Protein AF-A0A6M2BMR1-F1 (afdb_monomer)

Mean predicted aligned error: 14.54 Å

Solvent-accessible surface area (backbone atoms only — not comparable to full-atom values): 20095 Å² total; per-residue (Å²): 131,73,66,62,58,56,52,50,50,50,54,51,63,63,64,66,61,62,71,44,49,56,94,41,73,56,52,98,78,48,86,76,48,36,19,31,54,76,44,81,76,51,100,50,30,31,32,40,36,16,37,29,20,70,64,26,53,60,66,58,26,46,51,54,31,52,41,48,56,24,50,51,32,49,77,73,72,31,46,28,36,40,77,42,76,72,49,71,70,78,81,73,80,73,82,63,86,67,98,66,85,78,77,86,81,85,79,74,92,83,79,79,84,83,83,81,88,78,91,79,83,73,98,66,80,90,74,87,80,80,86,76,89,76,82,88,82,89,79,85,83,70,92,88,73,90,75,65,63,33,71,34,44,14,34,37,43,47,35,51,83,75,74,58,84,90,54,72,59,34,29,34,22,66,46,38,39,66,66,42,43,68,28,58,77,46,50,62,72,40,78,77,74,54,69,63,58,40,49,62,70,12,54,42,54,73,50,47,74,47,69,68,69,67,81,53,71,68,41,77,49,70,83,83,60,75,89,82,77,96,80,64,91,78,62,42,59,67,51,47,58,58,54,48,51,40,48,47,76,68,41,48,72,55,50,52,53,50,54,51,50,47,31,70,74,69,71,48,76,75,54,45,40,41,23,31,27,31,29,31,39,55,82,24,38,30,39,81,58,41,79,76,48,64,70,61,86,55,62,66,62,56,50,50,53,45,60,50,48,51,71,40,64,34,86,72,95,64,74,39,38,30,22,33,36,61,69,50,39,39,37,39,38,67,108

Structure (mmCIF, N/CA/C/O backbone):
data_AF-A0A6M2BMR1-F1
#
_entry.id   AF-A0A6M2BMR1-F1
#
loop_
_atom_site.group_PDB
_atom_site.id
_atom_site.type_symbol
_atom_site.label_atom_id
_atom_site.label_alt_id
_atom_site.label_comp_id
_atom_site.label_asym_id
_atom_site.label_entity_id
_atom_site.label_seq_id
_atom_site.pdbx_PDB_ins_code
_atom_site.Cartn_x
_atom_site.Cartn_y
_atom_site.Cartn_z
_atom_site.occupancy
_atom_site.B_iso_or_equiv
_atom_site.auth_seq_id
_atom_site.auth_comp_id
_atom_site.auth_asym_id
_atom_site.auth_atom_id
_atom_site.pdbx_PDB_model_num
ATOM 1 N N . MET A 1 1 ? -5.085 -7.717 58.150 1.00 49.34 1 MET A N 1
ATOM 2 C CA . MET A 1 1 ? -4.628 -6.649 57.224 1.00 49.34 1 MET A CA 1
ATOM 3 C C . MET A 1 1 ? -4.093 -7.155 55.865 1.00 49.34 1 MET A C 1
ATOM 5 O O . MET A 1 1 ? -3.389 -6.417 55.198 1.00 49.34 1 MET A O 1
ATOM 9 N N . LYS A 1 2 ? -4.433 -8.370 55.388 1.00 49.44 2 LYS A N 1
ATOM 10 C CA . LYS A 1 2 ? -3.959 -8.882 54.075 1.00 49.44 2 LYS A CA 1
ATOM 11 C C . LYS A 1 2 ? -4.948 -8.657 52.914 1.00 49.44 2 LYS A C 1
ATOM 13 O O . LYS A 1 2 ? -4.585 -8.836 51.757 1.00 49.44 2 LYS A O 1
ATOM 18 N N . LEU A 1 3 ? -6.188 -8.262 53.224 1.00 48.25 3 LEU A N 1
ATOM 19 C CA . LEU A 1 3 ? -7.263 -8.053 52.246 1.00 48.25 3 LEU A CA 1
ATOM 20 C C . LEU A 1 3 ? -7.147 -6.690 51.534 1.00 48.25 3 LEU A C 1
ATOM 22 O O . LEU A 1 3 ? -7.437 -6.589 50.350 1.00 48.25 3 LEU A O 1
ATOM 26 N N . SER A 1 4 ? -6.629 -5.670 52.224 1.00 56.28 4 SER A N 1
ATOM 27 C CA . SER A 1 4 ? -6.459 -4.306 51.707 1.00 56.28 4 SER A CA 1
ATOM 28 C C . SER A 1 4 ? -5.383 -4.196 50.625 1.00 56.28 4 SER A C 1
ATOM 30 O O . SER A 1 4 ? -5.571 -3.464 49.664 1.00 56.28 4 SER A O 1
ATOM 32 N N . VAL A 1 5 ? -4.297 -4.971 50.716 1.00 61.69 5 VAL A N 1
ATOM 33 C CA . VAL A 1 5 ? -3.225 -4.964 49.702 1.00 61.69 5 VAL A CA 1
ATOM 34 C C . VAL A 1 5 ? -3.686 -5.606 48.389 1.00 61.69 5 VAL A C 1
ATOM 36 O O . VAL A 1 5 ? -3.367 -5.104 47.320 1.00 61.69 5 VAL A O 1
ATOM 39 N N . ARG A 1 6 ? -4.495 -6.675 48.447 1.00 65.25 6 ARG A N 1
ATOM 40 C CA . ARG A 1 6 ? -5.045 -7.323 47.241 1.00 65.25 6 ARG A CA 1
ATOM 41 C C . ARG A 1 6 ? -6.055 -6.436 46.519 1.00 65.25 6 ARG A C 1
ATOM 43 O O . ARG A 1 6 ? -6.030 -6.381 45.298 1.00 65.25 6 ARG A O 1
ATOM 50 N N . VAL A 1 7 ? -6.896 -5.720 47.269 1.00 70.69 7 VAL A N 1
ATOM 51 C CA . VAL A 1 7 ? -7.834 -4.741 46.699 1.00 70.69 7 VAL A CA 1
ATOM 52 C C . VAL A 1 7 ? -7.079 -3.553 46.103 1.00 70.69 7 VAL A C 1
ATOM 54 O O . VAL A 1 7 ? -7.418 -3.145 45.000 1.00 70.69 7 VAL A O 1
ATOM 57 N N . LEU A 1 8 ? -6.013 -3.074 46.759 1.00 65.50 8 LEU A N 1
ATOM 58 C CA . LEU A 1 8 ? -5.183 -1.978 46.249 1.00 65.50 8 LEU A CA 1
ATOM 59 C C . LEU A 1 8 ? -4.448 -2.358 44.951 1.00 65.50 8 LEU A C 1
ATOM 61 O O . LEU A 1 8 ? -4.404 -1.564 44.016 1.00 65.50 8 LEU A O 1
ATOM 65 N N . ILE A 1 9 ? -3.920 -3.585 44.867 1.00 67.19 9 ILE A N 1
ATOM 66 C CA . ILE A 1 9 ? -3.278 -4.119 43.656 1.00 67.19 9 ILE A CA 1
ATOM 67 C C . ILE A 1 9 ? -4.304 -4.304 42.533 1.00 67.19 9 ILE A C 1
ATOM 69 O O . ILE A 1 9 ? -4.013 -3.952 41.397 1.00 67.19 9 ILE A O 1
ATOM 73 N N . LEU A 1 10 ? -5.513 -4.792 42.835 1.00 66.06 10 LEU A N 1
ATOM 74 C CA . LEU A 1 10 ? -6.577 -4.913 41.837 1.00 66.06 10 LEU A CA 1
ATOM 75 C C . LEU A 1 10 ? -7.004 -3.527 41.324 1.00 66.06 10 LEU A C 1
ATOM 77 O O . LEU A 1 10 ? -7.080 -3.328 40.121 1.00 66.06 10 LEU A O 1
ATOM 81 N N . SER A 1 11 ? -7.188 -2.540 42.209 1.00 56.22 11 SER A N 1
ATOM 82 C CA . SER A 1 11 ? -7.502 -1.162 41.805 1.00 56.22 11 SER A CA 1
ATOM 83 C C . SER A 1 11 ? -6.366 -0.487 41.034 1.00 56.22 11 SER A C 1
ATOM 85 O O . SER A 1 11 ? -6.640 0.296 40.133 1.00 56.22 11 SER A O 1
ATOM 87 N N . LEU A 1 12 ? -5.103 -0.809 41.340 1.00 53.38 12 LEU A N 1
ATOM 88 C CA . LEU A 1 12 ? -3.947 -0.293 40.607 1.00 53.38 12 LEU A CA 1
ATOM 89 C C . LEU A 1 12 ? -3.824 -0.952 39.224 1.00 53.38 12 LEU A C 1
ATOM 91 O O . LEU A 1 12 ? -3.531 -0.263 38.258 1.00 53.38 12 LEU A O 1
ATOM 95 N N . LEU A 1 13 ? -4.136 -2.247 39.098 1.00 54.75 13 LEU A N 1
ATOM 96 C CA . LEU A 1 13 ? -4.209 -2.948 37.810 1.00 54.75 13 LEU A CA 1
ATOM 97 C C . LEU A 1 13 ? -5.372 -2.448 36.937 1.00 54.75 13 LEU A C 1
ATOM 99 O O . LEU A 1 13 ? -5.210 -2.357 35.725 1.00 54.75 13 LEU A O 1
ATOM 103 N N . LEU A 1 14 ? -6.510 -2.063 37.533 1.00 53.44 14 LEU A N 1
ATOM 104 C CA . LEU A 1 14 ? -7.601 -1.386 36.815 1.00 53.44 14 LEU A CA 1
ATOM 105 C C . LEU A 1 14 ? -7.267 0.074 36.450 1.00 53.44 14 LEU A C 1
ATOM 107 O O . LEU A 1 14 ? -7.876 0.623 35.539 1.00 53.44 14 LEU A O 1
ATOM 111 N N . ALA A 1 15 ? -6.312 0.711 37.135 1.00 44.75 15 ALA A N 1
ATOM 112 C CA . ALA A 1 15 ? -5.905 2.093 36.872 1.00 44.75 15 ALA A CA 1
ATOM 113 C C . ALA A 1 15 ? -4.827 2.226 35.780 1.00 44.75 15 ALA A C 1
ATOM 115 O O . ALA A 1 15 ? -4.560 3.339 35.335 1.00 44.75 15 ALA A O 1
ATOM 116 N N . LEU A 1 16 ? -4.251 1.118 35.295 1.00 44.06 16 LEU A N 1
ATOM 117 C CA . LEU A 1 16 ? -3.423 1.103 34.079 1.00 44.06 16 LEU A CA 1
ATOM 118 C C . LEU A 1 16 ? -4.268 1.051 32.789 1.00 44.06 16 LEU A C 1
ATOM 120 O O . LEU A 1 16 ? -3.764 0.671 31.732 1.00 44.06 16 LEU A O 1
ATOM 124 N N . CYS A 1 17 ? -5.547 1.440 32.845 1.00 47.62 17 CYS A N 1
ATOM 125 C CA . CYS A 1 17 ? -6.349 1.678 31.652 1.00 47.62 17 CYS A CA 1
ATOM 126 C C . CYS A 1 17 ? -5.668 2.743 30.783 1.00 47.62 17 CYS A C 1
ATOM 128 O O . CYS A 1 17 ? -5.744 3.938 31.056 1.00 47.62 17 CYS A O 1
ATOM 130 N N . SER A 1 18 ? -5.004 2.270 29.729 1.00 50.56 18 SER A N 1
ATOM 131 C CA . SER A 1 18 ? -4.708 3.014 28.509 1.00 50.56 18 SER A CA 1
ATOM 132 C C . SER A 1 18 ? -5.843 4.006 28.231 1.00 50.56 18 SER A C 1
ATOM 134 O O . SER A 1 18 ? -6.996 3.603 28.092 1.00 50.56 18 SER A O 1
ATOM 136 N N . CYS A 1 19 ? -5.533 5.305 28.164 1.00 61.09 19 CYS A N 1
ATOM 137 C CA . CYS A 1 19 ? -6.506 6.344 27.810 1.00 61.09 19 CYS A CA 1
ATOM 138 C C . CYS A 1 19 ? -6.992 6.226 26.349 1.00 61.09 19 CYS A C 1
ATOM 140 O O . CYS A 1 19 ? -7.782 7.054 25.895 1.00 61.09 19 CYS A O 1
ATOM 142 N N . ALA A 1 20 ? -6.521 5.232 25.589 1.00 65.88 20 ALA A N 1
ATOM 1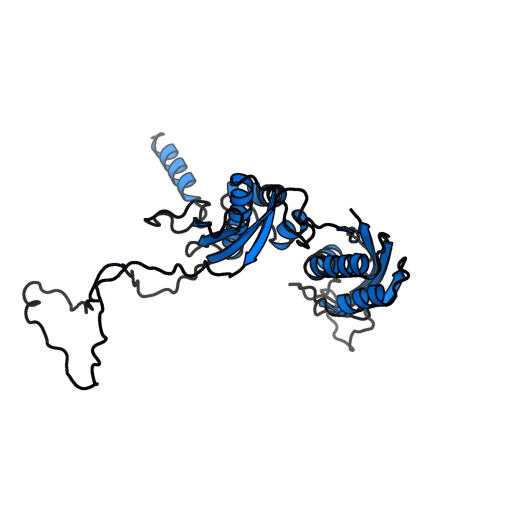43 C CA . ALA A 1 20 ? -6.932 5.010 24.214 1.00 65.88 20 ALA A CA 1
ATOM 144 C C . ALA A 1 20 ? -8.388 4.524 24.118 1.00 65.88 20 ALA A C 1
ATOM 146 O O . ALA A 1 20 ? -8.993 4.053 25.081 1.00 65.88 20 ALA A O 1
ATOM 147 N N . THR A 1 21 ? -8.975 4.667 22.931 1.00 74.94 21 THR A N 1
ATOM 148 C CA . THR A 1 21 ? -10.359 4.245 22.689 1.00 74.94 21 THR A CA 1
ATOM 149 C C . THR A 1 21 ? -10.406 2.735 22.489 1.00 74.94 21 THR A C 1
ATOM 151 O O . THR A 1 21 ? -9.771 2.242 21.563 1.00 74.94 21 THR A O 1
ATOM 154 N N . PRO A 1 22 ? -11.157 1.977 23.299 1.00 82.62 22 PRO A N 1
ATOM 155 C CA . PRO A 1 22 ? -11.208 0.533 23.126 1.00 82.62 22 PRO A CA 1
ATOM 156 C C . PRO A 1 22 ? -11.912 0.150 21.818 1.00 82.62 22 PRO A C 1
ATOM 158 O O . PRO A 1 22 ? -12.815 0.842 21.335 1.00 82.62 22 PRO A O 1
ATOM 161 N N . TYR A 1 23 ? -11.514 -0.992 21.258 1.00 89.00 23 TYR A N 1
ATOM 162 C CA . TYR A 1 23 ? -12.160 -1.559 20.080 1.00 89.00 23 TYR A CA 1
ATOM 163 C C . TYR A 1 23 ? -13.527 -2.148 20.446 1.00 89.00 23 TYR A C 1
ATOM 165 O O . TYR A 1 23 ? -13.622 -3.232 21.018 1.00 89.00 23 TYR A O 1
ATOM 173 N N . GLN A 1 24 ? -14.599 -1.423 20.132 1.00 86.56 24 GLN A N 1
ATOM 174 C CA . GLN A 1 24 ? -15.966 -1.807 20.487 1.00 86.56 24 GLN A CA 1
ATOM 175 C C . GLN A 1 24 ? -16.984 -1.188 19.532 1.00 86.56 24 GLN A C 1
ATOM 177 O O . GLN A 1 24 ? -16.755 -0.110 18.979 1.00 86.56 24 GLN A O 1
ATOM 182 N N . LYS A 1 25 ? -18.147 -1.830 19.395 1.00 87.12 25 LYS A N 1
ATOM 183 C CA . LYS A 1 25 ? -19.273 -1.243 18.669 1.00 87.12 25 LYS A CA 1
ATOM 184 C C . LYS A 1 25 ? -19.760 0.006 19.399 1.00 87.12 25 LYS A C 1
ATOM 186 O O . LYS A 1 25 ? -19.950 -0.014 20.616 1.00 87.12 25 LYS A O 1
ATOM 191 N N . GLN A 1 26 ? -20.000 1.080 18.658 1.00 79.94 26 GLN A N 1
ATOM 192 C CA . GLN A 1 26 ? -20.521 2.315 19.219 1.00 79.94 26 GLN A CA 1
ATOM 193 C C . GLN A 1 26 ? -21.941 2.081 19.758 1.00 79.94 26 GLN A C 1
ATOM 195 O O . GLN A 1 26 ? -22.877 1.795 19.011 1.00 79.94 26 GLN A O 1
ATOM 200 N N . GLY A 1 27 ? -22.091 2.167 21.081 1.00 66.19 27 GLY A N 1
ATOM 201 C CA . GLY A 1 27 ? -23.376 2.013 21.759 1.00 66.19 27 GLY A CA 1
ATOM 202 C C . GLY A 1 27 ? -24.222 3.288 21.711 1.00 66.19 27 GLY A C 1
ATOM 203 O O . GLY A 1 27 ? -23.693 4.395 21.665 1.00 66.19 27 GLY A O 1
ATOM 204 N N . ILE A 1 28 ? -25.547 3.134 21.818 1.00 56.97 28 ILE A N 1
ATOM 205 C CA . ILE A 1 28 ? -26.539 4.233 21.777 1.00 56.97 28 ILE A CA 1
ATOM 206 C C . ILE A 1 28 ? -26.247 5.322 22.826 1.00 56.97 28 ILE A C 1
ATOM 208 O O . ILE A 1 28 ? -26.487 6.501 22.586 1.00 56.97 28 ILE A O 1
ATOM 212 N N . LEU A 1 29 ? -25.704 4.931 23.982 1.00 53.47 29 LEU A N 1
ATOM 213 C CA . LEU A 1 29 ? -25.407 5.835 25.096 1.00 53.47 29 LEU A CA 1
ATOM 214 C C . LEU A 1 29 ? -23.969 6.383 25.088 1.00 53.47 29 LEU A C 1
ATOM 216 O O . LEU A 1 29 ? -23.643 7.180 25.959 1.00 53.47 29 LEU A O 1
ATOM 220 N N . ASN A 1 30 ? -23.102 5.950 24.156 1.00 57.25 30 ASN A N 1
ATOM 221 C CA . ASN A 1 30 ? -21.692 6.371 24.044 1.00 57.25 30 ASN A CA 1
ATOM 222 C C . ASN A 1 30 ? -20.893 6.392 25.371 1.00 57.25 30 ASN A C 1
ATOM 224 O O . ASN A 1 30 ? -19.912 7.121 25.492 1.00 57.25 30 ASN A O 1
ATOM 228 N N . LEU A 1 31 ? -21.274 5.568 26.358 1.00 52.34 31 LEU A N 1
ATOM 229 C CA . LEU A 1 31 ? -20.714 5.595 27.721 1.00 52.34 31 LEU A CA 1
ATOM 230 C C . LEU A 1 31 ? -19.201 5.331 27.771 1.00 52.34 31 LEU A C 1
ATOM 232 O O . LEU A 1 31 ? -18.538 5.751 28.712 1.00 52.34 31 LEU A O 1
ATOM 236 N N . ALA A 1 32 ? -18.661 4.655 26.757 1.00 56.22 32 ALA A N 1
ATOM 237 C CA . ALA A 1 32 ? -17.246 4.321 26.642 1.00 56.22 32 ALA A CA 1
ATOM 238 C C . ALA A 1 32 ? -16.442 5.292 25.741 1.00 56.22 32 ALA A C 1
ATOM 240 O O . ALA A 1 32 ? -15.267 5.052 25.479 1.00 56.22 32 ALA A O 1
ATOM 241 N N . GLY A 1 33 ? -17.050 6.394 25.276 1.00 65.88 33 GLY A N 1
ATOM 242 C CA . GLY A 1 33 ? -16.337 7.531 24.675 1.00 65.88 33 GLY A CA 1
ATOM 243 C C . GLY A 1 33 ? -15.871 7.378 23.222 1.00 65.88 33 GLY A C 1
ATOM 244 O O . GLY A 1 33 ? -15.162 8.254 22.739 1.00 65.88 33 GLY A O 1
ATOM 245 N N . GLY A 1 34 ? -16.257 6.312 22.518 1.00 77.25 34 GLY A N 1
ATOM 246 C CA . GLY A 1 34 ? -15.869 6.065 21.126 1.00 77.25 34 GLY A CA 1
ATOM 247 C C . GLY A 1 34 ? -16.174 4.633 20.680 1.00 77.25 34 GLY A C 1
ATOM 248 O O . GLY A 1 34 ? -16.793 3.866 21.423 1.00 77.25 34 GLY A O 1
ATOM 249 N N . GLY A 1 35 ? -15.750 4.276 19.470 1.00 82.44 35 GLY A N 1
ATOM 250 C CA . GLY A 1 35 ? -15.934 2.943 18.895 1.00 82.44 35 GLY A CA 1
ATOM 251 C C . GLY A 1 35 ? -16.259 2.960 17.404 1.00 82.44 35 GLY A C 1
ATOM 252 O O . GLY A 1 35 ? -16.251 4.011 16.760 1.00 82.44 35 GLY A O 1
ATOM 253 N N . PHE A 1 36 ? -16.568 1.783 16.866 1.00 88.19 36 PHE A N 1
ATOM 254 C CA . PHE A 1 36 ? -16.862 1.584 15.451 1.00 88.19 36 PHE A CA 1
ATOM 255 C C . PHE A 1 36 ? -18.353 1.442 15.152 1.00 88.19 36 PHE A C 1
ATOM 257 O O . PHE A 1 36 ? -19.154 1.054 16.006 1.00 88.19 36 PHE A O 1
ATOM 264 N N . GLY A 1 37 ? -18.717 1.678 13.899 1.00 88.56 37 GLY A N 1
ATOM 265 C CA . GLY A 1 37 ? -20.006 1.276 13.359 1.00 88.56 37 GLY A CA 1
ATOM 266 C C . GLY A 1 37 ? -19.954 1.105 11.850 1.00 88.56 37 GLY A C 1
ATOM 267 O O . GLY A 1 37 ? -19.033 1.570 11.177 1.00 88.56 37 GLY A O 1
ATOM 268 N N . GLU A 1 38 ? -20.977 0.443 11.320 1.00 91.19 38 GLU A N 1
ATOM 269 C CA . GLU A 1 38 ? -21.121 0.220 9.889 1.00 91.19 38 GLU A CA 1
ATOM 270 C C . GLU A 1 38 ? -22.561 0.434 9.419 1.00 91.19 38 GLU A C 1
ATOM 272 O O . GLU A 1 38 ? -23.527 0.232 10.160 1.00 91.19 38 GLU A O 1
ATOM 277 N N . LYS A 1 39 ? -22.700 0.831 8.155 1.00 90.88 39 LYS A N 1
ATOM 278 C CA . LYS A 1 39 ? -23.969 0.974 7.447 1.00 90.88 39 LYS A CA 1
ATOM 279 C C . LYS A 1 39 ? -23.853 0.299 6.086 1.00 90.88 39 LYS A C 1
ATOM 281 O O . LYS A 1 39 ? -22.997 0.671 5.288 1.00 90.88 39 LYS A O 1
ATOM 286 N N . ALA A 1 40 ? -24.724 -0.669 5.819 1.00 92.06 40 ALA A N 1
ATOM 287 C CA . ALA A 1 40 ? -24.805 -1.292 4.502 1.00 92.06 40 ALA A CA 1
ATOM 288 C C . ALA A 1 40 ? -25.236 -0.259 3.449 1.00 92.06 40 ALA A C 1
ATOM 290 O O . ALA A 1 40 ? -26.164 0.521 3.686 1.00 92.06 40 ALA A O 1
ATOM 291 N N . ILE A 1 41 ? -24.550 -0.258 2.308 1.00 91.88 41 ILE A N 1
ATOM 292 C CA . ILE A 1 41 ? -24.921 0.503 1.108 1.00 91.88 41 ILE A CA 1
ATOM 293 C C . ILE A 1 41 ? -25.472 -0.472 0.067 1.00 91.88 41 ILE A C 1
ATOM 295 O O . ILE A 1 41 ? -26.581 -0.283 -0.425 1.00 91.88 41 ILE A O 1
ATOM 299 N N . THR A 1 42 ? -24.717 -1.534 -0.215 1.00 91.31 42 THR A N 1
ATOM 300 C CA . THR A 1 42 ? -25.123 -2.690 -1.026 1.00 91.31 42 THR A CA 1
ATOM 301 C C . THR A 1 42 ? -24.709 -3.979 -0.306 1.00 91.31 42 THR A C 1
ATOM 303 O O . THR A 1 42 ? -24.145 -3.931 0.790 1.00 91.31 42 THR A O 1
ATOM 306 N N . ASP A 1 43 ? -24.950 -5.140 -0.914 1.00 92.19 43 ASP A N 1
ATOM 307 C CA . ASP A 1 43 ? -24.546 -6.433 -0.344 1.00 92.19 43 ASP A CA 1
ATOM 308 C C . ASP A 1 43 ? -23.021 -6.575 -0.178 1.00 92.19 43 ASP A C 1
ATOM 310 O O . ASP A 1 43 ? -22.560 -7.279 0.719 1.00 92.19 43 ASP A O 1
ATOM 314 N N . HIS A 1 44 ? -22.247 -5.870 -1.008 1.00 93.00 44 HIS A N 1
ATOM 315 C CA . HIS A 1 44 ? -20.781 -5.899 -1.050 1.00 93.00 44 HIS A CA 1
ATOM 316 C C . HIS A 1 44 ? -20.135 -4.541 -0.728 1.00 93.00 44 HIS A C 1
ATOM 318 O O . HIS A 1 44 ? -18.912 -4.443 -0.732 1.00 93.00 44 HIS A O 1
ATOM 324 N N . LYS A 1 45 ? -20.927 -3.498 -0.433 1.00 94.75 45 LYS A N 1
ATOM 325 C CA . LYS A 1 45 ? -20.429 -2.155 -0.106 1.00 94.75 45 LYS A CA 1
ATOM 326 C C . LYS A 1 45 ? -20.976 -1.662 1.224 1.00 94.75 45 LYS A C 1
ATOM 328 O O . LYS A 1 45 ? -22.190 -1.602 1.431 1.00 94.75 45 LYS A O 1
ATOM 333 N N . TYR A 1 46 ? -20.082 -1.233 2.109 1.00 93.62 46 TYR A N 1
ATOM 334 C CA . TYR A 1 46 ? -20.429 -0.729 3.438 1.00 93.62 46 TYR A CA 1
ATOM 335 C C . TYR A 1 46 ? -19.763 0.617 3.694 1.00 93.62 46 TYR A C 1
ATOM 337 O O . TYR A 1 46 ? -18.610 0.823 3.341 1.00 93.62 46 TYR A O 1
ATOM 345 N N . TRP A 1 47 ? -20.472 1.531 4.349 1.00 91.38 47 TRP A N 1
ATOM 346 C CA . TRP A 1 47 ? -19.842 2.677 4.992 1.00 91.38 47 TRP A CA 1
ATOM 347 C C . TRP A 1 47 ? -19.425 2.277 6.404 1.00 91.38 47 TRP A C 1
ATOM 349 O O . TRP A 1 47 ? -20.269 1.842 7.189 1.00 91.38 47 TRP A O 1
ATOM 359 N N . VAL A 1 48 ? -18.142 2.412 6.721 1.00 89.31 48 VAL A N 1
ATOM 360 C CA . VAL A 1 48 ? -17.560 2.018 8.009 1.00 89.31 48 VAL A CA 1
ATOM 361 C C . VAL A 1 48 ? -16.908 3.236 8.636 1.00 89.31 48 VAL A C 1
ATOM 363 O O . VAL A 1 48 ? -16.242 4.014 7.950 1.00 89.31 48 VAL A O 1
ATOM 366 N N . TYR A 1 49 ? -17.069 3.396 9.944 1.00 87.19 49 TYR A N 1
ATOM 367 C CA . TYR A 1 49 ? -16.456 4.487 10.685 1.00 87.19 49 TYR A CA 1
ATOM 368 C C . TYR A 1 49 ? -15.912 4.026 12.037 1.00 87.19 49 TYR A C 1
ATOM 370 O O . TYR A 1 49 ? -16.376 3.041 12.612 1.00 87.19 49 TYR A O 1
ATOM 378 N N . PHE A 1 50 ? -14.945 4.779 12.553 1.00 84.50 50 PHE A N 1
ATOM 379 C CA . PHE 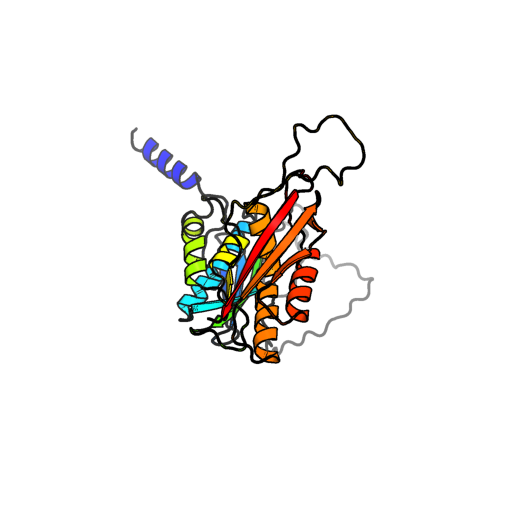A 1 50 ? -14.401 4.651 13.896 1.00 84.50 50 PHE A CA 1
ATOM 380 C C . PHE A 1 50 ? -14.244 6.039 14.517 1.00 84.50 50 PHE A C 1
ATOM 382 O O . PHE A 1 50 ? -13.632 6.933 13.927 1.00 84.50 50 PHE A O 1
ATOM 389 N N . ASN A 1 51 ? -14.779 6.214 15.721 1.00 82.56 51 ASN A N 1
ATOM 390 C CA . ASN A 1 51 ? -14.676 7.447 16.489 1.00 82.56 51 ASN A CA 1
ATOM 391 C C . ASN A 1 51 ? -13.747 7.233 17.680 1.00 82.56 51 ASN A C 1
ATOM 393 O O . ASN A 1 51 ? -14.005 6.360 18.509 1.00 82.56 51 ASN A O 1
ATOM 397 N N . GLY A 1 52 ? -12.695 8.042 17.771 1.00 73.12 52 GLY A N 1
ATOM 398 C CA . GLY A 1 52 ? -11.858 8.126 18.958 1.00 73.12 52 GLY A CA 1
ATOM 399 C C . GLY A 1 52 ? -12.486 9.002 20.041 1.00 73.12 52 GLY A C 1
ATOM 400 O O . GLY A 1 52 ? -13.270 9.912 19.767 1.00 73.12 52 GLY A O 1
ATOM 401 N N . ASN A 1 53 ? -12.091 8.746 21.280 1.00 72.88 53 ASN A N 1
ATOM 402 C CA . ASN A 1 53 ? -12.264 9.656 22.400 1.00 72.88 53 ASN A CA 1
ATOM 403 C C . ASN A 1 53 ? -11.278 10.841 22.276 1.00 72.88 53 ASN A C 1
ATOM 405 O O . ASN A 1 53 ? -10.416 10.874 21.397 1.00 72.88 53 ASN A O 1
ATOM 409 N N . GLY A 1 54 ? -11.373 11.816 23.183 1.00 67.06 54 GLY A N 1
ATOM 410 C CA . GLY A 1 54 ? -10.476 12.983 23.223 1.00 67.06 54 GLY A CA 1
ATOM 411 C C . GLY A 1 54 ? -9.011 12.699 23.583 1.00 67.06 54 GLY A C 1
ATOM 412 O O . GLY A 1 54 ? -8.240 13.638 23.746 1.00 67.06 54 GLY A O 1
ATOM 413 N N . TYR A 1 55 ? -8.640 11.428 23.752 1.00 69.69 55 TYR A N 1
ATOM 414 C CA . TYR A 1 55 ? -7.310 10.978 24.169 1.00 69.69 55 TYR A CA 1
ATOM 415 C C . TYR A 1 55 ? -6.652 10.042 23.145 1.00 69.69 55 TYR A C 1
ATOM 417 O O . TYR A 1 55 ? -5.444 9.818 23.201 1.00 69.69 55 TYR A O 1
ATOM 425 N N . ALA A 1 56 ? -7.426 9.483 22.213 1.00 73.69 56 ALA A N 1
ATOM 426 C CA . ALA A 1 56 ? -6.922 8.619 21.164 1.00 73.69 56 ALA A CA 1
ATOM 427 C C . ALA A 1 56 ? -6.166 9.434 20.118 1.00 73.69 56 ALA A C 1
ATOM 429 O O . ALA A 1 56 ? -6.619 10.490 19.686 1.00 73.69 56 ALA A O 1
ATOM 430 N N . GLN A 1 57 ? -5.025 8.911 19.680 1.00 79.38 57 GLN A N 1
ATOM 431 C CA . GLN A 1 57 ? -4.262 9.489 18.579 1.00 79.38 57 GLN A CA 1
ATOM 432 C C . GLN A 1 57 ? -4.901 9.142 17.229 1.00 79.38 57 GLN A C 1
ATOM 434 O O . GLN A 1 57 ? -5.645 8.163 17.102 1.00 79.38 57 GLN A O 1
ATOM 439 N N . LYS A 1 58 ? -4.590 9.937 16.203 1.00 80.19 58 LYS A N 1
ATOM 440 C CA . LYS A 1 58 ? -5.106 9.753 14.842 1.00 80.19 58 LYS A CA 1
ATOM 441 C C . LYS A 1 58 ? -4.767 8.365 14.296 1.00 80.19 58 LYS A C 1
ATOM 443 O O . LYS A 1 58 ? -5.624 7.697 13.725 1.00 80.19 58 LYS A O 1
ATOM 448 N N . GLU A 1 59 ? -3.535 7.925 14.510 1.00 80.88 59 GLU A N 1
ATOM 449 C CA . GLU A 1 59 ? -2.984 6.653 14.042 1.00 80.88 59 GLU A CA 1
ATOM 450 C C . GLU A 1 59 ? -3.734 5.476 14.668 1.00 80.88 59 GLU A C 1
ATOM 452 O O . GLU A 1 59 ? -4.072 4.512 13.988 1.00 80.88 59 GLU A O 1
ATOM 457 N N . HIS A 1 60 ? -4.075 5.587 15.953 1.00 85.19 60 HIS A N 1
ATOM 458 C CA . HIS A 1 60 ? -4.875 4.589 16.653 1.00 85.19 60 HIS A CA 1
ATOM 459 C C . HIS A 1 60 ? -6.276 4.457 16.039 1.00 85.19 60 HIS A C 1
ATOM 461 O O . HIS A 1 60 ? -6.722 3.349 15.743 1.00 85.19 60 HIS A O 1
ATOM 467 N N . VAL A 1 61 ? -6.947 5.587 15.787 1.00 84.31 61 VAL A N 1
ATOM 468 C CA . VAL A 1 61 ? -8.272 5.616 15.147 1.00 84.31 61 VAL A CA 1
ATOM 469 C C . VAL A 1 61 ? -8.226 5.031 13.734 1.00 84.31 61 VAL A C 1
ATOM 471 O O . VAL A 1 61 ? -9.099 4.242 13.380 1.00 84.31 61 VAL A O 1
ATOM 474 N N . LEU A 1 62 ? -7.204 5.366 12.942 1.00 86.69 62 LEU A N 1
ATOM 475 C CA . LEU A 1 62 ? -7.026 4.830 11.588 1.00 86.69 62 LEU A CA 1
ATOM 476 C C . LEU A 1 62 ? -6.760 3.320 11.587 1.00 86.69 62 LEU A C 1
ATOM 478 O O . LEU A 1 62 ? -7.390 2.601 10.814 1.00 86.69 62 LEU A O 1
ATOM 482 N N . ASN A 1 63 ? -5.891 2.834 12.475 1.00 89.69 63 ASN A N 1
ATOM 483 C CA . ASN A 1 63 ? -5.576 1.410 12.591 1.00 89.69 63 ASN A CA 1
ATOM 484 C C . ASN A 1 63 ? -6.799 0.588 13.016 1.00 89.69 63 ASN A C 1
ATOM 486 O O . ASN A 1 63 ? -7.085 -0.449 12.421 1.00 89.69 63 ASN A O 1
ATOM 490 N N . LEU A 1 64 ? -7.561 1.052 14.010 1.00 90.75 64 LEU A N 1
ATOM 491 C CA . LEU A 1 64 ? -8.772 0.351 14.443 1.00 90.75 64 LEU A CA 1
ATOM 492 C C . LEU A 1 64 ? -9.906 0.438 13.413 1.00 90.75 64 LEU A C 1
ATOM 494 O O . LEU A 1 64 ? -10.665 -0.520 13.259 1.00 90.75 64 LEU A O 1
ATOM 498 N N . TRP A 1 65 ? -10.005 1.545 12.675 1.00 91.94 65 TRP A N 1
ATOM 499 C CA . TRP A 1 65 ? -10.921 1.657 11.542 1.00 91.94 65 TRP A CA 1
ATOM 500 C C . TRP A 1 65 ? -10.582 0.648 10.443 1.00 91.94 65 TRP A C 1
ATOM 502 O O . TRP A 1 65 ? -11.457 -0.110 10.030 1.00 91.94 65 TRP A O 1
ATOM 512 N N . LEU A 1 66 ? -9.313 0.575 10.029 1.00 93.50 66 LEU A N 1
ATOM 513 C CA . LEU A 1 66 ? -8.845 -0.393 9.037 1.00 93.50 66 LEU A CA 1
ATOM 514 C C . LEU A 1 66 ? -9.075 -1.838 9.503 1.00 93.50 66 LEU A C 1
ATOM 516 O O . LEU A 1 66 ? -9.553 -2.666 8.724 1.00 93.50 66 LEU A O 1
ATOM 520 N N . TYR A 1 67 ? -8.807 -2.129 10.780 1.00 95.44 67 TYR A N 1
ATOM 521 C CA . TYR A 1 67 ? -9.119 -3.428 11.371 1.00 95.44 67 TYR A CA 1
ATOM 522 C C . TYR A 1 67 ? -10.610 -3.756 11.237 1.00 95.44 67 TYR A C 1
ATOM 524 O O . TYR A 1 67 ? -10.944 -4.850 10.784 1.00 95.44 67 TYR A O 1
ATOM 532 N N . ARG A 1 68 ? -11.513 -2.812 11.553 1.00 96.25 68 ARG A N 1
ATOM 533 C CA . ARG A 1 68 ? -12.960 -3.046 11.414 1.00 96.25 68 ARG A CA 1
ATOM 534 C C . ARG A 1 68 ? -13.369 -3.275 9.964 1.00 96.25 68 ARG A C 1
ATOM 536 O O . ARG A 1 68 ? -14.196 -4.146 9.713 1.00 96.25 68 ARG A O 1
ATOM 543 N N . CYS A 1 69 ? -12.795 -2.540 9.012 1.00 96.12 69 CYS A N 1
ATOM 544 C CA . CYS A 1 69 ? -13.054 -2.754 7.586 1.00 96.12 69 CYS A CA 1
ATOM 545 C C . CYS A 1 69 ? -12.708 -4.193 7.165 1.00 96.12 69 CYS A C 1
ATOM 547 O O . CYS A 1 69 ? -13.506 -4.854 6.496 1.00 96.12 69 CYS A O 1
ATOM 549 N N . ALA A 1 70 ? -11.549 -4.700 7.592 1.00 97.62 70 ALA A N 1
ATOM 550 C CA . ALA A 1 70 ? -11.116 -6.062 7.292 1.00 97.62 70 ALA A CA 1
ATOM 551 C C . ALA A 1 70 ? -11.945 -7.127 8.032 1.00 97.62 70 ALA A C 1
ATOM 553 O O . ALA A 1 70 ? -12.354 -8.116 7.425 1.00 97.62 70 ALA A O 1
ATOM 554 N N . GLU A 1 71 ? -12.253 -6.909 9.312 1.00 97.62 71 GLU A N 1
ATOM 555 C CA . GLU A 1 71 ? -13.101 -7.802 10.109 1.00 97.62 71 GLU A CA 1
ATOM 556 C C . GLU A 1 71 ? -14.494 -7.937 9.485 1.00 97.62 71 GLU A C 1
ATOM 558 O O . GLU A 1 71 ? -14.939 -9.052 9.218 1.00 97.62 71 GLU A O 1
ATOM 563 N N . LEU A 1 72 ? -15.134 -6.814 9.140 1.00 97.56 72 LEU A N 1
ATOM 564 C CA . LEU A 1 72 ? -16.436 -6.802 8.475 1.00 97.56 72 LEU A CA 1
ATOM 565 C C . LEU A 1 72 ? -16.395 -7.534 7.124 1.00 97.56 72 LEU A C 1
ATOM 567 O O . LEU A 1 72 ? -17.332 -8.253 6.787 1.00 97.56 72 LEU A O 1
ATOM 571 N N . THR A 1 73 ? -15.309 -7.387 6.360 1.00 97.88 73 THR A N 1
ATOM 572 C CA . THR A 1 73 ? -15.129 -8.079 5.071 1.00 97.88 73 THR A CA 1
ATOM 573 C C . THR A 1 73 ? -15.169 -9.599 5.248 1.00 97.88 73 THR A C 1
ATOM 575 O O . THR A 1 73 ? -15.899 -10.288 4.531 1.00 97.88 73 THR A O 1
ATOM 578 N N . LEU A 1 74 ? -14.451 -10.125 6.246 1.00 97.81 74 LEU A N 1
ATOM 579 C CA . LEU A 1 74 ? -14.460 -11.557 6.551 1.00 97.81 74 LEU A CA 1
ATOM 580 C C . LEU A 1 74 ? -15.791 -12.020 7.161 1.00 97.81 74 LEU A C 1
ATOM 582 O O . LEU A 1 74 ? -16.279 -13.087 6.794 1.00 97.81 74 LEU A O 1
ATOM 586 N N . GLU A 1 75 ? -16.408 -11.224 8.043 1.00 97.19 75 GLU A N 1
ATOM 587 C CA . GLU A 1 75 ? -17.740 -11.499 8.613 1.00 97.19 75 GLU A CA 1
ATOM 588 C C . GLU A 1 75 ? -18.806 -11.663 7.519 1.00 97.19 75 GLU A C 1
ATOM 590 O O . GLU A 1 75 ? -19.732 -12.464 7.658 1.00 97.19 75 GLU A O 1
ATOM 595 N N . LYS A 1 76 ? -18.675 -10.916 6.417 1.00 97.25 76 LYS A N 1
ATOM 596 C CA . LYS A 1 76 ? -19.571 -10.973 5.254 1.00 97.25 76 LYS A CA 1
ATOM 597 C C . LYS A 1 76 ? -19.221 -12.079 4.253 1.00 97.25 76 LYS A C 1
ATOM 5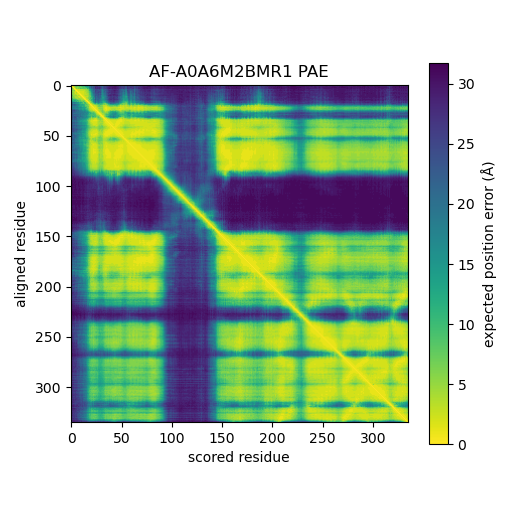99 O O . LYS A 1 76 ? -19.937 -12.241 3.270 1.00 97.25 76 LYS A O 1
ATOM 604 N N . GLY A 1 77 ? -18.171 -12.863 4.509 1.00 96.31 77 GLY A N 1
ATOM 605 C CA . GLY A 1 77 ? -17.755 -13.984 3.662 1.00 96.31 77 GLY A CA 1
ATOM 606 C C . GLY A 1 77 ? -16.915 -13.588 2.443 1.00 96.31 77 GLY A C 1
ATOM 607 O O . GLY A 1 77 ? -16.726 -14.406 1.543 1.00 96.31 77 GLY A O 1
ATOM 608 N N . PHE A 1 78 ? -16.404 -12.357 2.400 1.00 97.31 78 PHE A N 1
ATOM 609 C CA . PHE A 1 78 ? -15.482 -11.890 1.365 1.00 97.31 78 PHE A CA 1
ATOM 610 C C . PHE A 1 78 ? -14.023 -12.101 1.793 1.00 97.31 78 PHE A C 1
ATOM 612 O O . PHE A 1 78 ? -13.738 -12.478 2.930 1.00 97.31 78 PHE A O 1
ATOM 619 N N . GLN A 1 79 ? -13.085 -11.895 0.866 1.00 96.81 79 GLN A N 1
ATOM 620 C CA . GLN A 1 79 ? -11.648 -12.083 1.113 1.00 96.81 79 GLN A CA 1
ATOM 621 C C . GLN A 1 79 ? -10.854 -10.789 0.934 1.00 96.81 79 GLN A C 1
ATOM 623 O O . GLN A 1 79 ? -9.922 -10.531 1.696 1.00 96.81 79 GLN A O 1
ATOM 628 N N . TYR A 1 80 ? -11.242 -9.973 -0.044 1.00 96.50 80 TYR A N 1
ATOM 629 C CA . TYR A 1 80 ? -10.541 -8.750 -0.402 1.00 96.50 80 TYR A CA 1
ATOM 630 C C . TYR A 1 80 ? -11.393 -7.516 -0.128 1.00 96.50 80 TYR A C 1
ATOM 632 O O . TYR A 1 80 ? -12.621 -7.576 -0.215 1.00 96.50 80 TYR A O 1
ATOM 640 N N . LEU A 1 81 ? -10.736 -6.396 0.167 1.00 96.06 81 LEU A N 1
ATOM 641 C CA . LEU A 1 81 ? -11.384 -5.100 0.331 1.00 96.06 81 LEU A CA 1
ATOM 642 C C . LEU A 1 81 ? -10.646 -3.972 -0.392 1.00 96.06 81 LEU A C 1
ATOM 644 O O . LEU A 1 81 ? -9.418 -3.950 -0.445 1.00 96.06 81 LEU A O 1
ATOM 648 N N . VAL A 1 82 ? -11.405 -3.003 -0.891 1.00 92.81 82 VAL A N 1
ATOM 649 C CA . VAL A 1 82 ? -10.917 -1.703 -1.364 1.00 92.81 82 VAL A CA 1
ATOM 650 C C . VAL A 1 82 ? -11.551 -0.626 -0.494 1.00 92.81 82 VAL A C 1
ATOM 652 O O . VAL A 1 82 ? -12.752 -0.657 -0.231 1.00 92.81 82 VAL A O 1
ATOM 655 N N . ILE A 1 83 ? -10.736 0.310 -0.007 1.00 88.75 83 ILE A N 1
ATOM 656 C CA . ILE A 1 83 ? -11.178 1.372 0.901 1.00 88.75 83 ILE A CA 1
ATOM 657 C C . ILE A 1 83 ? -11.179 2.706 0.163 1.00 88.75 83 ILE A C 1
ATOM 659 O O . ILE A 1 83 ? -10.189 3.075 -0.469 1.00 88.75 83 ILE A O 1
ATOM 663 N N . HIS A 1 84 ? -12.254 3.469 0.341 1.00 87.12 84 HIS A N 1
ATOM 664 C CA . HIS A 1 84 ? -12.384 4.844 -0.130 1.00 87.12 84 HIS A CA 1
ATOM 665 C C . HIS A 1 84 ? -12.551 5.789 1.075 1.00 87.12 84 HIS A C 1
ATOM 667 O O . HIS A 1 84 ? -13.672 6.010 1.553 1.00 87.12 84 HIS A O 1
ATOM 673 N N . PRO A 1 85 ? -11.443 6.328 1.626 1.00 76.44 85 PRO A N 1
ATOM 674 C CA . PRO A 1 85 ? -11.484 7.195 2.799 1.00 76.44 85 PRO A CA 1
ATOM 675 C C . PRO A 1 85 ? -12.266 8.486 2.539 1.00 76.44 85 PRO A C 1
ATOM 677 O O . PRO A 1 85 ? -12.177 9.080 1.468 1.00 76.44 85 PRO A O 1
ATOM 680 N N . GLY A 1 86 ? -13.005 8.953 3.544 1.00 70.06 86 GLY A N 1
ATOM 681 C CA . GLY A 1 86 ? -13.727 10.227 3.504 1.00 70.06 86 GLY A CA 1
ATOM 682 C C . GLY A 1 86 ? -15.015 10.223 2.674 1.00 70.06 86 GLY A C 1
ATOM 683 O O . GLY A 1 86 ? -15.747 11.216 2.700 1.00 70.06 86 GLY A O 1
ATOM 684 N N . GLU A 1 87 ? -15.337 9.127 1.979 1.00 70.31 87 GLU A N 1
ATOM 685 C CA . GLU A 1 87 ? -16.628 8.987 1.311 1.00 70.31 87 GLU A CA 1
ATOM 686 C C . GLU A 1 87 ? -17.748 8.929 2.361 1.00 70.31 87 GLU A C 1
ATOM 688 O O . GLU A 1 87 ? -17.701 8.180 3.343 1.00 70.31 87 GLU A O 1
ATOM 693 N N . LYS A 1 88 ? -18.752 9.789 2.180 1.00 70.50 88 LYS A N 1
ATOM 694 C CA . LYS A 1 88 ? -19.894 9.903 3.089 1.00 70.50 88 LYS A CA 1
ATOM 695 C C . LYS A 1 88 ? -20.909 8.804 2.786 1.00 70.50 88 LYS A C 1
ATOM 697 O O . LYS A 1 88 ? -21.029 8.393 1.633 1.00 70.50 88 LYS A O 1
ATOM 702 N N . PRO A 1 89 ? -21.693 8.359 3.783 1.00 64.00 89 PRO A N 1
ATOM 703 C CA . PRO A 1 89 ? -22.780 7.441 3.499 1.00 64.00 89 PRO A CA 1
ATOM 704 C C . PRO A 1 89 ? -23.749 8.121 2.520 1.00 64.00 89 PRO A C 1
ATOM 706 O O . PRO A 1 89 ? -23.950 9.339 2.623 1.00 64.00 89 PRO A O 1
ATOM 709 N N . PRO A 1 90 ? -24.373 7.373 1.593 1.00 57.47 90 PRO A N 1
ATOM 710 C CA . PRO A 1 90 ? -25.395 7.938 0.728 1.00 57.47 90 PRO A CA 1
ATOM 711 C C . PRO A 1 90 ? -26.450 8.626 1.593 1.00 57.47 90 PRO A C 1
ATOM 713 O O . PRO A 1 90 ? -26.874 8.088 2.628 1.00 57.47 90 PRO A O 1
ATOM 716 N N . ALA A 1 91 ? -26.834 9.839 1.186 1.00 55.56 91 ALA A N 1
ATOM 717 C CA . ALA A 1 91 ? -27.932 10.550 1.813 1.00 55.56 91 ALA A CA 1
ATOM 718 C C . ALA A 1 91 ? -29.148 9.628 1.740 1.00 55.56 91 ALA A C 1
ATOM 720 O O . ALA A 1 91 ? -29.657 9.344 0.658 1.00 55.56 91 ALA A O 1
ATOM 721 N N . GLN A 1 92 ? -29.594 9.113 2.884 1.00 47.09 92 GLN A N 1
ATOM 722 C CA . GLN A 1 92 ? -30.913 8.511 2.924 1.00 47.09 92 GLN A CA 1
ATOM 723 C C . GLN A 1 92 ? -31.866 9.641 2.566 1.00 47.09 92 GLN A C 1
ATOM 725 O O . GLN A 1 92 ? -31.955 10.622 3.304 1.00 47.09 92 GLN A O 1
ATOM 730 N N . SER A 1 93 ? -32.561 9.521 1.435 1.00 35.72 93 SER A N 1
ATOM 731 C CA . SER A 1 93 ? -33.831 10.205 1.276 1.00 35.72 93 SER A CA 1
ATOM 732 C C . SER A 1 93 ? -34.677 9.735 2.452 1.00 35.72 93 SER A C 1
ATOM 734 O O . SER A 1 93 ? -35.228 8.635 2.443 1.00 35.72 93 SER A O 1
ATOM 736 N N . SER A 1 94 ? -34.722 10.528 3.514 1.00 35.16 94 SER A N 1
ATOM 737 C CA . SER A 1 94 ? -35.731 10.391 4.542 1.00 35.16 94 SER A CA 1
ATOM 738 C C . SER A 1 94 ? -37.047 10.804 3.896 1.00 35.16 94 SER A C 1
ATOM 740 O O . SER A 1 94 ? -37.545 11.900 4.124 1.00 35.16 94 SER A O 1
ATOM 742 N N . SER A 1 95 ? -37.621 9.920 3.080 1.00 31.00 95 SER A N 1
ATOM 743 C CA . SER A 1 95 ? -39.055 9.885 2.821 1.00 31.00 95 SER A CA 1
ATOM 744 C C . SER A 1 95 ? -39.739 9.344 4.077 1.00 31.00 95 SER A C 1
ATOM 746 O O . SER A 1 95 ? -40.399 8.309 4.064 1.00 31.00 95 SER A O 1
ATOM 748 N N . ILE A 1 96 ? -39.519 10.027 5.199 1.00 35.06 96 ILE A N 1
ATOM 749 C CA . ILE A 1 96 ? -40.532 10.098 6.230 1.00 35.06 96 ILE A CA 1
ATOM 750 C C . ILE A 1 96 ? -41.418 11.232 5.748 1.00 35.06 96 ILE A C 1
ATOM 752 O O . ILE A 1 96 ? -41.010 12.394 5.746 1.00 35.06 96 ILE A O 1
ATOM 756 N N . ASP A 1 97 ? -42.589 10.838 5.263 1.00 34.31 97 ASP A N 1
ATOM 757 C CA . ASP A 1 97 ? -43.784 11.659 5.159 1.00 34.31 97 ASP A CA 1
ATOM 758 C C . ASP A 1 97 ? -43.910 12.510 6.433 1.00 34.31 97 ASP A C 1
ATOM 760 O O . ASP A 1 97 ? -44.363 12.046 7.479 1.00 34.31 97 ASP A O 1
ATOM 764 N N . SER A 1 98 ? -43.389 13.739 6.394 1.00 33.53 98 SER A N 1
ATOM 765 C CA . SER A 1 98 ? -43.539 14.685 7.486 1.00 33.53 98 SER A CA 1
ATOM 766 C C . SER A 1 98 ? -44.710 15.589 7.142 1.00 33.53 98 SER A C 1
ATOM 768 O O . SER A 1 98 ? -44.612 16.612 6.466 1.00 33.53 98 SER A O 1
ATOM 770 N N . GLN A 1 99 ? -45.855 15.212 7.695 1.00 30.45 99 GLN A N 1
ATOM 771 C CA . GLN A 1 99 ? -47.058 16.027 7.848 1.00 30.45 99 GLN A CA 1
ATOM 772 C C . GLN A 1 99 ? -46.817 17.239 8.783 1.00 30.45 99 GLN A C 1
ATOM 774 O O . GLN A 1 99 ? -47.722 17.723 9.450 1.00 30.45 99 GLN A O 1
ATOM 779 N N . TRP A 1 100 ? -45.589 17.766 8.822 1.00 28.23 100 TRP A N 1
ATOM 780 C CA . TRP A 1 100 ? -45.155 18.902 9.626 1.00 28.23 100 TRP A CA 1
ATOM 781 C C . TRP A 1 100 ? -44.354 19.873 8.756 1.00 28.23 100 TRP A C 1
ATOM 783 O O . TRP A 1 100 ? -43.150 20.063 8.930 1.00 28.23 100 TRP A O 1
ATOM 793 N N . ARG A 1 101 ? -45.041 20.520 7.806 1.00 24.89 101 ARG A N 1
ATOM 794 C CA . ARG A 1 101 ? -44.522 21.737 7.171 1.00 24.89 101 ARG A CA 1
ATOM 795 C C . ARG A 1 101 ? -44.427 22.838 8.227 1.00 24.89 101 ARG A C 1
ATOM 797 O O . ARG A 1 101 ? -45.433 23.447 8.572 1.00 24.89 101 ARG A O 1
ATOM 804 N N . TRP A 1 102 ? -43.217 23.134 8.689 1.00 29.47 102 TRP A N 1
ATOM 805 C CA . TRP A 1 102 ? -42.902 24.423 9.299 1.00 29.47 102 TRP A CA 1
ATOM 806 C C . TRP A 1 102 ? -42.396 25.356 8.200 1.00 29.47 102 TRP A C 1
ATOM 808 O O . TRP A 1 102 ? -41.264 25.245 7.736 1.00 29.47 102 TRP A O 1
ATOM 818 N N . THR A 1 103 ? -43.260 26.261 7.749 1.00 30.17 103 THR A N 1
ATOM 819 C CA . THR A 1 103 ? -42.849 27.451 6.999 1.00 30.17 103 THR A CA 1
ATOM 820 C C . THR A 1 103 ? -42.012 28.355 7.912 1.00 30.17 103 THR A C 1
ATOM 822 O O . THR A 1 103 ? -42.435 28.600 9.045 1.00 30.17 103 THR A O 1
ATOM 825 N N . PRO A 1 104 ? -40.854 28.870 7.467 1.00 27.16 104 PRO A N 1
ATOM 826 C CA . PRO A 1 104 ? -40.050 29.780 8.274 1.00 27.16 104 PRO A CA 1
ATOM 827 C C . PRO A 1 104 ? -40.795 31.105 8.489 1.00 27.16 104 PRO A C 1
ATOM 829 O O . PRO A 1 104 ? -41.257 31.730 7.536 1.00 27.16 104 PRO A O 1
ATOM 832 N N . ALA A 1 105 ? -40.903 31.539 9.746 1.00 32.59 105 ALA A N 1
ATOM 833 C CA . ALA A 1 105 ? -41.328 32.892 10.084 1.00 32.59 105 ALA A CA 1
ATOM 834 C C . ALA A 1 105 ? -40.112 33.823 9.977 1.00 32.59 105 ALA A C 1
ATOM 836 O O . ALA A 1 105 ? -39.119 33.637 10.681 1.00 32.59 105 ALA A O 1
ATOM 837 N N . VAL A 1 106 ? -40.176 34.803 9.076 1.00 29.80 106 VAL A N 1
ATOM 838 C CA . VAL A 1 106 ? -39.144 35.836 8.931 1.00 29.80 106 VAL A CA 1
ATOM 839 C C . VAL A 1 106 ? -39.334 36.857 10.052 1.00 29.80 106 VAL A C 1
ATOM 841 O O . VAL A 1 106 ? -40.358 37.532 10.096 1.00 29.80 106 VAL A O 1
ATOM 844 N N . ALA A 1 107 ? -38.359 36.969 10.955 1.00 33.91 107 ALA A N 1
ATOM 845 C CA . ALA A 1 107 ? -38.308 38.038 11.948 1.00 33.91 107 ALA A CA 1
ATOM 846 C C . ALA A 1 107 ? -37.383 39.156 11.443 1.00 33.91 107 ALA A C 1
ATOM 848 O O . ALA A 1 107 ? -36.178 38.958 11.285 1.00 33.91 107 ALA A O 1
ATOM 849 N N . THR A 1 108 ? -37.957 40.326 11.167 1.00 33.69 108 THR A N 1
ATOM 850 C CA . THR A 1 108 ? -37.221 41.563 10.880 1.00 33.69 108 THR A CA 1
ATOM 851 C C . THR A 1 108 ? -36.575 42.112 12.161 1.00 33.69 108 THR A C 1
ATOM 853 O O . THR A 1 108 ? -37.236 42.129 13.200 1.00 33.69 108 THR A O 1
ATOM 856 N N . PRO A 1 109 ? -35.312 42.574 12.129 1.00 30.98 109 PRO A N 1
ATOM 857 C CA . PRO A 1 109 ? -34.623 43.072 13.322 1.00 30.98 109 PRO A CA 1
ATOM 858 C C . PRO A 1 109 ? -35.306 44.325 13.895 1.00 30.98 109 PRO A C 1
ATOM 860 O O . PRO A 1 109 ? -35.424 45.327 13.193 1.00 30.98 109 PRO A O 1
ATOM 863 N N . GLY A 1 110 ? -35.732 44.286 15.165 1.00 38.12 110 GLY A N 1
ATOM 864 C CA . GLY A 1 110 ? -36.263 45.469 15.858 1.00 38.12 110 GLY A CA 1
ATOM 865 C C . GLY A 1 110 ? -37.058 45.233 17.150 1.00 38.12 110 GLY A C 1
ATOM 866 O O . GLY A 1 110 ? -37.175 46.162 17.943 1.00 38.12 110 GLY A O 1
ATOM 867 N N . GLU A 1 111 ? -37.578 44.032 17.418 1.00 34.25 111 GLU A N 1
ATOM 868 C CA . GLU A 1 111 ? -38.410 43.800 18.613 1.00 34.25 111 GLU A CA 1
ATOM 869 C C . GLU A 1 111 ? -37.634 43.170 19.781 1.00 34.25 111 GLU A C 1
ATOM 871 O O . GLU A 1 111 ? -36.965 42.145 19.642 1.00 34.25 111 GLU A O 1
ATOM 876 N N . ALA A 1 112 ? -37.727 43.808 20.952 1.00 35.00 112 ALA A N 1
ATOM 877 C CA . ALA A 1 112 ? -37.091 43.375 22.193 1.00 35.00 112 ALA A CA 1
ATOM 878 C C . ALA A 1 112 ? -37.759 42.109 22.777 1.00 35.00 112 ALA A C 1
ATOM 880 O O . ALA A 1 112 ? -38.979 41.954 22.682 1.00 35.00 112 ALA A O 1
ATOM 881 N N . PRO A 1 113 ? -36.999 41.212 23.436 1.00 37.78 113 PRO A N 1
ATOM 882 C CA . PRO A 1 113 ? -37.545 39.973 23.976 1.00 37.78 113 PRO A CA 1
ATOM 883 C C . PRO A 1 113 ? -38.433 40.233 25.204 1.00 37.78 113 PRO A C 1
ATOM 885 O O . PRO A 1 113 ? -38.052 40.939 26.140 1.00 37.78 113 PRO A O 1
ATOM 888 N N . ALA A 1 114 ? -39.621 39.627 25.220 1.00 34.25 114 ALA A N 1
ATOM 889 C CA . ALA A 1 114 ? -40.556 39.711 26.337 1.00 34.25 114 ALA A CA 1
ATOM 890 C C . ALA A 1 114 ? -40.042 38.935 27.567 1.00 34.25 114 ALA A C 1
ATOM 892 O O . ALA A 1 114 ? -39.822 37.724 27.512 1.00 34.25 114 ALA A O 1
ATOM 893 N N . ILE A 1 115 ? -39.895 39.631 28.698 1.00 34.12 115 ILE A N 1
ATOM 894 C CA . ILE A 1 115 ? -39.540 39.052 30.001 1.00 34.12 115 ILE A CA 1
ATOM 895 C C . ILE A 1 115 ? -40.758 38.308 30.576 1.00 34.12 115 ILE A C 1
ATOM 897 O O . ILE A 1 115 ? -41.780 38.931 30.870 1.00 34.12 115 ILE A O 1
ATOM 901 N N . ARG A 1 116 ? -40.654 36.989 30.796 1.00 35.44 116 ARG A N 1
ATOM 902 C CA . ARG A 1 116 ? -41.601 36.243 31.648 1.00 35.44 116 ARG A CA 1
ATOM 903 C C . ARG A 1 116 ? -41.187 36.351 33.122 1.00 35.44 116 ARG A C 1
ATOM 905 O O . ARG A 1 116 ? -40.019 36.215 33.467 1.00 35.44 116 ARG A O 1
ATOM 912 N N . ARG A 1 117 ? -42.170 36.706 33.958 1.00 35.78 117 ARG A N 1
ATOM 913 C CA . ARG A 1 117 ? -42.064 37.245 35.330 1.00 35.78 117 ARG A CA 1
ATOM 914 C C . ARG A 1 117 ? -42.094 36.195 36.457 1.00 35.78 117 ARG A C 1
ATOM 916 O O . ARG A 1 117 ? -42.456 36.530 37.577 1.00 35.78 117 ARG A O 1
ATOM 923 N N . ASP A 1 118 ? -41.741 34.943 36.212 1.00 40.41 118 ASP A N 1
ATOM 924 C CA . ASP A 1 118 ? -41.924 33.854 37.186 1.00 40.41 118 ASP A CA 1
ATOM 925 C C . ASP A 1 118 ? -40.645 33.395 37.917 1.00 40.41 118 ASP A C 1
ATOM 927 O O . ASP A 1 118 ? -40.723 32.631 38.876 1.00 40.41 118 ASP A O 1
ATOM 931 N N . ALA A 1 119 ? -39.469 33.935 37.588 1.00 38.34 119 ALA A N 1
ATOM 932 C CA . ALA A 1 119 ? -38.198 33.560 38.227 1.00 38.34 119 ALA A CA 1
ATOM 933 C C . ALA A 1 119 ? -37.874 34.328 39.534 1.00 38.34 119 ALA A C 1
ATOM 935 O O . ALA A 1 119 ? -36.721 34.680 39.773 1.00 38.34 119 ALA A O 1
ATOM 936 N N . ALA A 1 120 ? -38.867 34.613 40.385 1.00 36.75 120 ALA A N 1
ATOM 937 C CA . ALA A 1 120 ? -38.699 35.475 41.566 1.00 36.75 120 ALA A CA 1
ATOM 938 C C . ALA A 1 120 ? -38.913 34.789 42.932 1.00 36.75 120 ALA A C 1
ATOM 940 O O . ALA A 1 120 ? -39.258 35.480 43.888 1.00 36.75 120 ALA A O 1
ATOM 941 N N . LEU A 1 121 ? -38.711 33.467 43.073 1.00 40.09 121 LEU A N 1
ATOM 942 C CA . LEU A 1 121 ? -38.914 32.808 44.381 1.00 40.09 121 LEU A CA 1
ATOM 943 C C . LEU A 1 121 ? -37.746 32.036 45.002 1.00 40.09 121 LEU A C 1
ATOM 945 O O . LEU A 1 121 ? -37.828 31.744 46.190 1.00 40.09 121 LEU A O 1
ATOM 949 N N . HIS A 1 122 ? -36.632 31.777 44.313 1.00 35.31 122 HIS A N 1
ATOM 950 C CA . HIS A 1 122 ? -35.534 30.999 44.917 1.00 35.31 122 HIS A CA 1
ATOM 951 C C . HIS A 1 122 ? -34.132 31.497 44.548 1.00 35.31 122 HIS A C 1
ATOM 953 O O . HIS A 1 122 ? -33.319 30.711 44.087 1.00 35.31 122 HIS A O 1
ATOM 959 N N . GLY A 1 123 ? -33.854 32.793 44.746 1.00 39.06 123 GLY A N 1
ATOM 960 C CA . GLY A 1 123 ? -32.515 33.338 45.056 1.00 39.06 123 GLY A CA 1
ATOM 961 C C . GLY A 1 123 ? -31.275 32.840 44.287 1.00 39.06 123 GLY A C 1
ATOM 962 O O . GLY A 1 123 ? -30.177 32.940 44.827 1.00 39.06 123 GLY A O 1
ATOM 963 N N . ALA A 1 124 ? -31.405 32.312 43.069 1.00 36.59 124 ALA A N 1
ATOM 964 C CA . ALA A 1 124 ? -30.304 31.761 42.285 1.00 36.59 124 ALA A CA 1
ATOM 965 C C . ALA A 1 124 ? -29.977 32.683 41.102 1.00 36.59 124 ALA A C 1
ATOM 967 O O . ALA A 1 124 ? -30.874 33.209 40.443 1.00 36.59 124 ALA A O 1
ATOM 968 N N . ALA A 1 125 ? -28.680 32.888 40.861 1.00 35.88 125 ALA A N 1
ATOM 969 C CA . ALA A 1 125 ? -28.137 33.739 39.803 1.00 35.88 125 ALA A CA 1
ATOM 970 C C . ALA A 1 125 ? -28.708 33.394 38.406 1.00 35.88 125 ALA A C 1
ATOM 972 O O . ALA A 1 125 ? -29.027 32.230 38.147 1.00 35.88 125 ALA A O 1
ATOM 973 N N . PRO A 1 126 ? -28.831 34.374 37.488 1.00 32.31 126 PRO A N 1
ATOM 974 C CA . PRO A 1 126 ? -29.526 34.178 36.222 1.00 32.31 126 PRO A CA 1
ATOM 975 C C . PRO A 1 126 ? -28.733 33.249 35.296 1.00 32.31 126 PRO A C 1
ATOM 977 O O . PRO A 1 126 ? -27.714 33.629 34.723 1.00 32.31 126 PRO A O 1
ATOM 980 N N . VAL A 1 127 ? -29.229 32.025 35.125 1.00 39.06 127 VAL A N 1
ATOM 981 C CA . VAL A 1 127 ? -28.828 31.133 34.037 1.00 39.06 127 VAL A CA 1
ATOM 982 C C . VAL A 1 127 ? -29.677 31.502 32.826 1.00 39.06 127 VAL A C 1
ATOM 984 O O . VAL A 1 127 ? -30.892 31.297 32.828 1.00 39.06 127 VAL A O 1
ATOM 987 N N . THR A 1 128 ? -29.062 32.067 31.789 1.00 36.03 128 THR A N 1
ATOM 988 C CA . THR A 1 128 ? -29.763 32.363 30.535 1.00 36.03 128 THR A CA 1
ATOM 989 C C . THR A 1 128 ? -30.008 31.055 29.784 1.00 36.03 128 THR A C 1
ATOM 991 O O . THR A 1 128 ? -29.184 30.606 28.992 1.00 36.03 128 THR A O 1
ATOM 994 N N . ALA A 1 129 ? -31.135 30.404 30.063 1.00 36.09 129 ALA A N 1
ATOM 995 C CA . ALA A 1 129 ? -31.603 29.262 29.292 1.00 36.09 129 ALA A CA 1
ATOM 996 C C . ALA A 1 129 ? -32.176 29.751 27.953 1.00 36.09 129 ALA A C 1
ATOM 998 O O . ALA A 1 129 ? -33.118 30.542 27.929 1.00 36.09 129 ALA A O 1
ATOM 999 N N . MET A 1 130 ? -31.629 29.269 26.836 1.00 33.00 130 MET A N 1
ATOM 1000 C CA . MET A 1 130 ? -32.253 29.430 25.523 1.00 33.00 130 MET A CA 1
ATOM 1001 C C . MET A 1 130 ? -33.117 28.199 25.220 1.00 33.00 130 MET A C 1
ATOM 1003 O O . MET A 1 130 ? -32.575 27.102 25.074 1.00 33.00 130 MET A O 1
ATOM 1007 N N . PRO A 1 131 ? -34.450 28.333 25.120 1.00 33.88 131 PRO A N 1
ATOM 1008 C CA . PRO A 1 131 ? -35.296 27.241 24.668 1.00 33.88 131 PRO A CA 1
ATOM 1009 C C . PRO A 1 131 ? -35.144 27.069 23.152 1.00 33.88 131 PRO A C 1
ATOM 1011 O O . PRO A 1 131 ? -35.578 27.922 22.379 1.00 33.88 131 PRO A O 1
ATOM 1014 N N . VAL A 1 132 ? -34.573 25.946 22.712 1.00 35.03 132 VAL A N 1
ATOM 1015 C CA . VAL A 1 132 ? -34.703 25.509 21.315 1.00 35.03 132 VAL A CA 1
ATOM 1016 C C . VAL A 1 132 ? -35.974 24.675 21.208 1.00 35.03 132 VAL A C 1
ATOM 1018 O O . VAL A 1 132 ? -36.181 23.701 21.935 1.00 35.03 132 VAL A O 1
ATOM 1021 N N . ARG A 1 133 ? -36.884 25.116 20.342 1.00 26.97 133 ARG A N 1
ATOM 1022 C CA . ARG A 1 133 ? -38.222 24.548 20.190 1.00 26.97 133 ARG A CA 1
ATOM 1023 C C . ARG A 1 133 ? -38.126 23.210 19.442 1.00 26.97 133 ARG A C 1
ATOM 1025 O O . ARG A 1 133 ? -37.946 23.207 18.233 1.00 26.97 133 ARG A O 1
ATOM 1032 N N . GLY A 1 134 ? -38.295 22.100 20.163 1.00 27.67 134 GLY A N 1
ATOM 1033 C CA . GLY A 1 134 ? -38.541 20.771 19.589 1.00 27.67 134 GLY A CA 1
ATOM 1034 C C . GLY A 1 134 ? -37.355 19.803 19.635 1.00 27.67 134 GLY A C 1
ATOM 1035 O O . GLY A 1 134 ? -36.541 19.774 18.726 1.00 27.67 134 GLY A O 1
ATOM 1036 N N . GLY A 1 135 ? -37.338 18.953 20.667 1.00 28.30 135 GLY A N 1
ATOM 1037 C CA . GLY A 1 135 ? -36.872 17.564 20.575 1.00 28.30 135 GLY A CA 1
ATOM 1038 C C . GLY A 1 135 ? -35.378 17.298 20.362 1.00 28.30 135 GLY A C 1
ATOM 1039 O O . GLY A 1 135 ? -34.981 16.951 19.261 1.00 28.30 135 GLY A O 1
ATOM 1040 N N . GLY A 1 136 ? -34.621 17.298 21.467 1.00 30.22 136 GLY A N 1
ATOM 1041 C CA . GLY A 1 136 ? -33.458 16.425 21.694 1.00 30.22 136 GLY A CA 1
ATOM 1042 C C . GLY A 1 136 ? -32.147 16.803 21.003 1.00 30.22 136 GLY A C 1
ATOM 1043 O O . GLY A 1 136 ? -32.015 16.581 19.818 1.00 30.22 136 GLY A O 1
ATOM 1044 N N . TYR A 1 137 ? -31.179 17.312 21.774 1.00 30.17 137 TYR A N 1
ATOM 1045 C CA . TYR A 1 137 ? -29.796 16.821 21.942 1.00 30.17 137 TYR A CA 1
ATOM 1046 C C . TYR A 1 137 ? -29.145 17.678 23.042 1.00 30.17 137 TYR A C 1
ATOM 1048 O O . TYR A 1 137 ? -29.211 18.907 23.011 1.00 30.17 137 TYR A O 1
ATOM 1056 N N . SER A 1 138 ? -28.559 17.035 24.053 1.00 24.48 138 SER A N 1
ATOM 1057 C CA . SER A 1 138 ? -27.828 17.710 25.127 1.00 24.48 138 SER A CA 1
ATOM 1058 C C . SER A 1 138 ? -26.471 18.180 24.608 1.00 24.48 138 SER A C 1
ATOM 1060 O O . SER A 1 138 ? -25.647 17.354 24.223 1.00 24.48 138 SER A O 1
ATOM 1062 N N . TYR A 1 139 ? -26.207 19.485 24.643 1.00 30.50 139 TYR A N 1
ATOM 1063 C CA . TYR A 1 139 ? -24.848 20.009 24.522 1.00 30.50 139 TYR A CA 1
ATOM 1064 C C . TYR A 1 139 ? -24.298 20.246 25.926 1.00 30.50 139 TYR A C 1
ATOM 1066 O O . TYR A 1 139 ? -24.760 21.136 26.639 1.00 30.50 139 TYR A O 1
ATOM 1074 N N . TYR A 1 140 ? -23.304 19.456 26.331 1.00 31.48 140 TYR A N 1
ATOM 1075 C CA . TYR A 1 140 ? -22.483 19.791 27.490 1.00 31.48 140 TYR A CA 1
ATOM 1076 C C . TYR A 1 140 ? -21.451 20.829 27.047 1.00 31.48 140 TYR A C 1
ATOM 1078 O O . TYR A 1 140 ? -20.378 20.486 26.558 1.00 31.48 140 TYR A O 1
ATOM 1086 N N . TYR A 1 141 ? -21.794 22.109 27.176 1.00 31.92 141 TYR A N 1
ATOM 1087 C CA . TYR A 1 141 ? -20.811 23.181 27.067 1.00 31.92 141 TYR A CA 1
ATOM 1088 C C . TYR A 1 141 ? -20.079 23.299 28.408 1.00 31.92 141 TYR A C 1
ATOM 1090 O O . TYR A 1 141 ? -20.586 23.901 29.353 1.00 31.92 141 TYR A O 1
ATOM 1098 N N . VAL A 1 142 ? -18.901 22.679 28.504 1.00 39.28 142 VAL A N 1
ATOM 1099 C CA . VAL A 1 142 ? -17.958 22.913 29.604 1.00 39.28 142 VAL A CA 1
ATOM 1100 C C . VAL A 1 142 ? -17.046 24.065 29.169 1.00 39.28 142 VAL A C 1
ATOM 1102 O O . VAL A 1 142 ? -16.308 23.905 28.195 1.00 39.28 142 VAL A O 1
ATOM 1105 N N . PRO A 1 143 ? -17.079 25.237 29.825 1.00 33.56 143 PRO A N 1
ATOM 1106 C CA . PRO A 1 143 ? -16.186 26.329 29.471 1.00 33.56 143 PRO A CA 1
ATOM 1107 C C . PRO A 1 143 ? -14.746 25.930 29.821 1.00 33.56 143 PRO A C 1
ATOM 1109 O O . PRO A 1 143 ? -14.464 25.641 30.982 1.00 33.56 143 PRO A O 1
ATOM 1112 N N . GLY A 1 144 ? -13.834 25.942 28.842 1.00 43.31 144 GLY A N 1
ATOM 1113 C CA . GLY A 1 144 ? -12.401 26.081 29.133 1.00 43.31 144 GLY A CA 1
ATOM 1114 C C . GLY A 1 144 ? -11.397 25.187 28.406 1.00 43.31 144 GLY A C 1
ATOM 1115 O O . GLY A 1 144 ? -10.212 25.447 28.567 1.00 43.31 144 GLY A O 1
ATOM 1116 N N . THR A 1 145 ? -11.779 24.191 27.597 1.00 42.84 145 THR A N 1
ATOM 1117 C CA . THR A 1 145 ? -10.798 23.438 26.780 1.00 42.84 145 THR A CA 1
ATOM 1118 C C . THR A 1 145 ? -11.401 22.943 25.462 1.00 42.84 145 THR A C 1
ATOM 1120 O O . THR A 1 145 ? -12.471 22.341 25.445 1.00 42.84 145 THR A O 1
ATOM 1123 N N . THR A 1 146 ? -10.722 23.187 24.338 1.00 52.19 146 THR A N 1
ATOM 1124 C CA . THR A 1 146 ? -11.034 22.521 23.064 1.00 52.19 146 THR A CA 1
ATOM 1125 C C . THR A 1 146 ? -10.427 21.123 23.108 1.00 52.19 146 THR A C 1
ATOM 1127 O O . THR A 1 146 ? -9.205 20.990 23.103 1.00 52.19 146 THR A O 1
ATOM 1130 N N . ILE A 1 147 ? -11.257 20.082 23.158 1.00 55.81 147 ILE A N 1
ATOM 1131 C CA . ILE A 1 147 ? -10.796 18.690 23.087 1.00 55.81 147 ILE A CA 1
ATOM 1132 C C . ILE A 1 147 ? -10.726 18.293 21.610 1.00 55.81 147 ILE A C 1
ATOM 1134 O O . ILE A 1 147 ? -11.755 18.213 20.936 1.00 55.81 147 ILE A O 1
ATOM 1138 N N . GLN A 1 148 ? -9.518 18.059 21.091 1.00 65.75 148 GLN A N 1
ATOM 1139 C CA . GLN A 1 148 ? -9.356 17.479 19.758 1.00 65.75 148 GLN A CA 1
ATOM 1140 C C . GLN A 1 148 ? -9.768 16.004 19.795 1.00 65.75 148 GLN A C 1
ATOM 1142 O O . GLN A 1 148 ? -9.310 15.243 20.642 1.00 65.75 148 GLN A O 1
ATOM 1147 N N . THR A 1 149 ? -10.644 15.606 18.876 1.00 67.19 149 THR A N 1
ATOM 1148 C CA . THR A 1 149 ? -11.064 14.213 18.685 1.00 67.19 149 THR A CA 1
ATOM 1149 C C . THR A 1 149 ? -10.778 13.805 17.251 1.00 67.19 149 THR A C 1
ATOM 1151 O O . THR A 1 149 ? -10.919 14.607 16.325 1.00 67.19 149 THR A O 1
ATOM 1154 N N . TRP A 1 150 ? -10.373 12.552 17.069 1.00 74.81 150 TRP A N 1
ATOM 1155 C CA . TRP A 1 150 ? -10.103 11.988 15.753 1.00 74.81 150 TRP A CA 1
ATOM 1156 C C . TRP A 1 150 ? -11.222 11.036 15.351 1.00 74.81 150 TRP A C 1
ATOM 1158 O O . TRP A 1 150 ? -11.717 10.248 16.157 1.00 74.81 150 TRP A O 1
ATOM 1168 N N . ASN A 1 151 ? -11.607 11.098 14.082 1.00 78.19 151 ASN A N 1
ATOM 1169 C CA . ASN A 1 151 ? -12.524 10.152 13.466 1.00 78.19 151 ASN A CA 1
ATOM 1170 C C . ASN A 1 151 ? -11.941 9.673 12.136 1.00 78.19 151 ASN A C 1
ATOM 1172 O O . ASN A 1 151 ? -11.210 10.405 11.466 1.00 78.19 151 ASN A O 1
ATOM 1176 N N . ALA A 1 152 ? -12.270 8.438 11.777 1.00 79.62 152 ALA A N 1
ATOM 1177 C CA . ALA A 1 152 ? -11.990 7.864 10.473 1.00 79.62 152 ALA A CA 1
ATOM 1178 C C . ALA A 1 152 ? -13.280 7.271 9.917 1.00 79.62 152 ALA A C 1
ATOM 1180 O O . ALA A 1 152 ? -14.053 6.643 10.640 1.00 79.62 152 ALA A O 1
ATOM 1181 N N . SER A 1 153 ? -13.539 7.505 8.637 1.00 83.06 153 SER A N 1
ATOM 1182 C CA . SER A 1 153 ? -14.687 6.930 7.948 1.00 83.06 153 SER A CA 1
ATOM 1183 C C . SER A 1 153 ? -14.417 6.816 6.459 1.00 83.06 153 SER A C 1
ATOM 1185 O O . SER A 1 153 ? -13.557 7.515 5.917 1.00 83.06 153 SER A O 1
ATOM 1187 N N . GLY A 1 154 ? -15.162 5.942 5.799 1.00 81.81 154 GLY A N 1
ATOM 1188 C CA . GLY A 1 154 ? -15.095 5.752 4.359 1.00 81.81 154 GLY A CA 1
ATOM 1189 C C . GLY A 1 154 ? -15.969 4.591 3.927 1.00 81.81 154 GLY A C 1
ATOM 1190 O O . GLY A 1 154 ? -16.600 3.929 4.758 1.00 81.81 154 GLY A O 1
ATOM 1191 N N . THR A 1 155 ? -16.017 4.350 2.624 1.00 90.62 155 THR A N 1
ATOM 1192 C CA . THR A 1 155 ? -16.671 3.155 2.099 1.00 90.62 155 THR A CA 1
ATOM 1193 C C . THR A 1 155 ? -15.667 2.029 1.902 1.00 90.62 155 THR A C 1
ATOM 1195 O O . THR A 1 155 ? -14.465 2.253 1.740 1.00 90.62 155 THR A O 1
ATOM 1198 N N . VAL A 1 156 ? -16.181 0.809 1.986 1.00 92.94 156 VAL A N 1
ATOM 1199 C CA . VAL A 1 156 ? -15.446 -0.435 1.819 1.00 92.94 156 VAL A CA 1
ATOM 1200 C C . VAL A 1 156 ? -16.195 -1.260 0.790 1.00 92.94 156 VAL A C 1
ATOM 1202 O O . VAL A 1 156 ? -17.332 -1.664 1.045 1.00 92.94 156 VAL A O 1
ATOM 1205 N N . ASP A 1 157 ? -15.553 -1.489 -0.346 1.00 94.81 157 ASP A N 1
ATOM 1206 C CA . ASP A 1 157 ? -16.011 -2.388 -1.397 1.00 94.81 157 ASP A CA 1
ATOM 1207 C C . ASP A 1 157 ? -15.333 -3.751 -1.209 1.00 94.81 157 ASP A C 1
ATOM 1209 O O . ASP A 1 157 ? -14.112 -3.833 -1.064 1.00 94.81 157 ASP A O 1
ATOM 1213 N N . MET A 1 158 ? -16.128 -4.817 -1.145 1.00 96.81 158 MET A N 1
ATOM 1214 C CA . MET A 1 158 ? -15.692 -6.162 -0.764 1.00 96.81 158 MET A CA 1
ATOM 1215 C C . MET A 1 158 ? -15.754 -7.123 -1.950 1.00 96.81 158 MET A C 1
ATOM 1217 O O . MET A 1 158 ? -16.725 -7.132 -2.705 1.00 96.81 158 MET A O 1
ATOM 1221 N N . TYR A 1 159 ? -14.746 -7.988 -2.073 1.00 95.69 159 TYR A N 1
ATOM 1222 C CA . TYR A 1 159 ? -14.604 -8.908 -3.200 1.00 95.69 159 TYR A CA 1
ATOM 1223 C C . TYR A 1 159 ? -14.245 -10.326 -2.746 1.00 95.69 159 TYR A C 1
ATOM 1225 O O . TYR A 1 159 ? -13.566 -10.546 -1.736 1.00 95.69 159 TYR A O 1
ATOM 1233 N N . GLN A 1 160 ? -14.732 -11.317 -3.492 1.00 94.25 160 GLN A N 1
ATOM 1234 C CA . GLN A 1 160 ? -14.313 -12.711 -3.338 1.00 94.25 160 GLN A CA 1
ATOM 1235 C C . GLN A 1 160 ? -13.027 -12.963 -4.134 1.00 94.25 160 GLN A C 1
ATOM 1237 O O . GLN A 1 160 ? -12.631 -12.139 -4.954 1.00 94.25 160 GLN A O 1
ATOM 1242 N N . ALA A 1 161 ? -12.378 -14.100 -3.879 1.00 88.62 161 ALA A N 1
ATOM 1243 C CA . ALA A 1 161 ? -11.295 -14.580 -4.728 1.00 88.62 161 ALA A CA 1
ATOM 1244 C C . ALA A 1 161 ? -11.854 -15.451 -5.873 1.00 88.62 161 ALA A C 1
ATOM 1246 O O . ALA A 1 161 ? -12.760 -16.249 -5.612 1.00 88.62 161 ALA A O 1
ATOM 1247 N N . PRO A 1 162 ? -11.298 -15.368 -7.097 1.00 90.00 162 PRO A N 1
ATOM 1248 C CA . PRO A 1 162 ? -10.245 -14.441 -7.526 1.00 90.00 162 PRO A CA 1
ATOM 1249 C C . PRO A 1 162 ? -10.758 -12.999 -7.652 1.00 90.00 162 PRO A C 1
ATOM 1251 O O . PRO A 1 162 ? -11.957 -12.773 -7.803 1.00 90.00 162 PRO A O 1
ATOM 1254 N N . LEU A 1 163 ? -9.842 -12.031 -7.566 1.00 88.81 163 LEU A N 1
ATOM 1255 C CA . LEU A 1 163 ? -10.178 -10.615 -7.706 1.00 88.81 163 LEU A CA 1
ATOM 1256 C C . LEU A 1 163 ? -10.793 -10.365 -9.099 1.00 88.81 163 LEU A C 1
ATOM 1258 O O . LEU A 1 163 ? -10.259 -10.894 -10.073 1.00 88.81 163 LEU A O 1
ATOM 1262 N N . PRO A 1 164 ? -11.886 -9.592 -9.229 1.00 88.00 164 PRO A N 1
ATOM 1263 C CA . PRO A 1 164 ? -12.446 -9.273 -10.539 1.00 88.00 164 PRO A CA 1
ATOM 1264 C C . PRO A 1 164 ? -11.454 -8.526 -11.429 1.00 88.00 164 PRO A C 1
ATOM 1266 O O . PRO A 1 164 ? -10.668 -7.710 -10.939 1.00 88.00 164 PRO A O 1
ATOM 1269 N N . ASP A 1 165 ? -11.511 -8.779 -12.738 1.00 82.38 165 ASP A N 1
ATOM 1270 C CA . ASP A 1 165 ? -10.577 -8.189 -13.695 1.00 82.38 165 ASP A CA 1
ATOM 1271 C C . ASP A 1 165 ? -10.606 -6.666 -13.633 1.00 82.38 165 ASP A C 1
ATOM 1273 O O . ASP A 1 165 ? -9.558 -6.049 -13.636 1.00 82.38 165 ASP A O 1
ATOM 1277 N N . ASP A 1 166 ? -11.761 -6.021 -13.518 1.00 84.06 166 ASP A N 1
ATOM 1278 C CA . ASP A 1 166 ? -11.910 -4.561 -13.465 1.00 84.06 166 ASP A CA 1
ATOM 1279 C C . ASP A 1 166 ? -11.275 -3.900 -12.228 1.00 84.06 166 ASP A C 1
ATOM 1281 O O . ASP A 1 166 ? -10.954 -2.709 -12.263 1.00 84.06 166 ASP A O 1
ATOM 1285 N N . VAL A 1 167 ? -10.999 -4.664 -11.172 1.00 86.50 167 VAL A N 1
ATOM 1286 C CA . VAL A 1 167 ? -10.353 -4.161 -9.959 1.00 86.50 167 VAL A CA 1
ATOM 1287 C C . VAL A 1 167 ? -8.835 -4.227 -10.116 1.00 86.50 167 VAL A C 1
ATOM 1289 O O . VAL A 1 167 ? -8.256 -5.288 -10.326 1.00 86.50 167 VAL A O 1
ATOM 1292 N N . LEU A 1 168 ? -8.161 -3.075 -10.029 1.00 85.06 168 LEU A N 1
ATOM 1293 C CA . LEU A 1 168 ? -6.703 -2.994 -10.192 1.00 85.06 168 LEU A CA 1
ATOM 1294 C C . LEU A 1 168 ? -5.947 -3.660 -9.037 1.00 85.06 168 LEU A C 1
ATOM 1296 O O . LEU A 1 168 ? -4.969 -4.370 -9.258 1.00 85.06 168 LEU A O 1
ATOM 1300 N N . TRP A 1 169 ? -6.389 -3.392 -7.814 1.00 88.06 169 TRP A N 1
ATOM 1301 C CA . TRP A 1 169 ? -5.779 -3.883 -6.589 1.00 88.06 169 TRP A CA 1
ATOM 1302 C C . TRP A 1 169 ? -6.826 -3.925 -5.479 1.00 88.06 169 TRP A C 1
ATOM 1304 O O . TRP A 1 169 ? -7.834 -3.221 -5.533 1.00 88.06 169 TRP A O 1
ATOM 1314 N N . ALA A 1 170 ? -6.557 -4.727 -4.460 1.00 91.50 170 ALA A N 1
ATOM 1315 C CA . ALA A 1 170 ? -7.307 -4.768 -3.218 1.00 91.50 170 ALA A CA 1
ATOM 1316 C C . ALA A 1 170 ? -6.370 -5.128 -2.058 1.00 91.50 170 ALA A C 1
ATOM 1318 O O . ALA A 1 170 ? -5.190 -5.418 -2.250 1.00 91.50 170 ALA A O 1
ATOM 1319 N N . MET A 1 171 ? -6.893 -5.102 -0.839 1.00 93.62 171 MET A N 1
ATOM 1320 C CA . MET A 1 171 ? -6.201 -5.585 0.351 1.00 93.62 171 MET A CA 1
ATOM 1321 C C . MET A 1 171 ? -6.770 -6.943 0.756 1.00 93.62 171 MET A C 1
ATOM 1323 O O . MET A 1 171 ? -7.986 -7.117 0.788 1.00 93.62 171 MET A O 1
ATOM 1327 N N . ASP A 1 172 ? -5.911 -7.898 1.101 1.00 95.75 172 ASP A N 1
ATOM 1328 C CA . ASP A 1 172 ? -6.303 -9.151 1.747 1.00 95.75 172 ASP A CA 1
ATOM 1329 C C . ASP A 1 172 ? -6.700 -8.881 3.200 1.00 95.75 172 ASP A C 1
ATOM 1331 O O . ASP A 1 172 ? -5.865 -8.533 4.043 1.00 95.75 172 ASP A O 1
ATOM 1335 N N . ALA A 1 173 ? -7.983 -9.075 3.503 1.00 97.06 173 ALA A N 1
ATOM 1336 C CA . ALA A 1 173 ? -8.540 -8.818 4.823 1.00 97.06 173 ALA A CA 1
ATOM 1337 C C . ALA A 1 173 ? -7.852 -9.645 5.923 1.00 97.06 173 ALA A C 1
ATOM 1339 O O . ALA A 1 173 ? -7.661 -9.156 7.038 1.00 97.06 173 ALA A O 1
ATOM 1340 N N . ARG A 1 174 ? -7.413 -10.878 5.627 1.00 97.25 174 ARG A N 1
ATOM 1341 C CA . ARG A 1 174 ? -6.709 -11.722 6.606 1.00 97.25 174 ARG A CA 1
ATOM 1342 C C . ARG A 1 174 ? -5.337 -11.162 6.933 1.00 97.25 174 ARG A C 1
ATOM 1344 O O . ARG A 1 174 ? -4.946 -11.181 8.098 1.00 97.25 174 ARG A O 1
ATOM 1351 N N . ARG A 1 175 ? -4.618 -10.650 5.930 1.00 96.44 175 ARG A N 1
ATOM 1352 C CA . ARG A 1 175 ? -3.303 -10.025 6.136 1.00 96.44 175 ARG A CA 1
ATOM 1353 C C . ARG A 1 175 ? -3.426 -8.734 6.938 1.00 96.44 175 ARG A C 1
ATOM 1355 O O . ARG A 1 175 ? -2.650 -8.542 7.866 1.00 96.44 175 ARG A O 1
ATOM 1362 N N . VAL A 1 176 ? -4.448 -7.917 6.665 1.00 95.94 176 VAL A N 1
ATOM 1363 C CA . VAL A 1 176 ? -4.749 -6.720 7.474 1.00 95.94 176 VAL A CA 1
ATOM 1364 C C . VAL A 1 176 ? -4.984 -7.086 8.939 1.00 95.94 176 VAL A C 1
ATOM 1366 O O . VAL A 1 176 ? -4.363 -6.501 9.827 1.00 95.94 176 VAL A O 1
ATOM 1369 N N . ILE A 1 177 ? -5.852 -8.071 9.201 1.00 95.94 177 ILE A N 1
ATOM 1370 C CA . ILE A 1 177 ? -6.122 -8.534 10.567 1.00 95.94 177 ILE A CA 1
ATOM 1371 C C . ILE A 1 177 ? -4.839 -9.046 11.214 1.00 95.94 177 ILE A C 1
ATOM 1373 O O . ILE A 1 177 ? -4.533 -8.623 12.323 1.00 95.94 177 ILE A O 1
ATOM 1377 N N . ALA A 1 178 ? -4.066 -9.892 10.530 1.00 95.62 178 ALA A N 1
ATOM 1378 C CA . ALA A 1 178 ? -2.829 -10.450 11.068 1.00 95.62 178 ALA A CA 1
ATOM 1379 C C . ALA A 1 178 ? -1.822 -9.361 11.481 1.00 95.62 178 ALA A C 1
ATOM 1381 O O . ALA A 1 178 ? -1.233 -9.455 12.557 1.00 95.62 178 ALA A O 1
ATOM 1382 N N . SER A 1 179 ? -1.668 -8.303 10.677 1.00 93.81 179 SER A N 1
ATOM 1383 C CA . SER A 1 179 ? -0.771 -7.182 10.986 1.00 93.81 179 SER A CA 1
ATOM 1384 C C . SER A 1 179 ? -1.236 -6.335 12.175 1.00 93.81 179 SER A C 1
ATOM 1386 O O . SER A 1 179 ? -0.409 -5.789 12.901 1.00 93.81 179 SER A O 1
ATOM 1388 N N . LEU A 1 180 ? -2.548 -6.212 12.389 1.00 93.38 180 LEU A N 1
ATOM 1389 C CA . LEU A 1 180 ? -3.130 -5.313 13.393 1.00 93.38 180 LEU A CA 1
ATOM 1390 C C . LEU A 1 180 ? -3.617 -6.020 14.665 1.00 93.38 180 LEU A C 1
ATOM 1392 O O . LEU A 1 180 ? -3.909 -5.354 15.660 1.00 93.38 180 LEU A O 1
ATOM 1396 N N . GLN A 1 181 ? -3.701 -7.350 14.668 1.00 92.50 181 GLN A N 1
ATOM 1397 C CA . GLN A 1 181 ? -4.314 -8.121 15.748 1.00 92.50 181 GLN A CA 1
ATOM 1398 C C . GLN A 1 181 ? -3.617 -7.900 17.092 1.00 92.50 181 GLN A C 1
ATOM 1400 O O . GLN A 1 181 ? -4.280 -7.540 18.061 1.00 92.50 181 GLN A O 1
ATOM 1405 N N . ALA A 1 182 ? -2.287 -8.010 17.139 1.00 90.94 182 ALA A N 1
ATOM 1406 C CA . ALA A 1 182 ? -1.526 -7.782 18.370 1.00 90.94 182 ALA A CA 1
ATOM 1407 C C . ALA A 1 182 ? -1.700 -6.349 18.909 1.00 90.94 182 ALA A C 1
ATOM 1409 O O . ALA A 1 182 ? -1.830 -6.143 20.117 1.00 90.94 182 ALA A O 1
ATOM 1410 N N . TYR A 1 183 ? -1.756 -5.355 18.015 1.00 90.19 183 TYR A N 1
ATOM 1411 C CA . TYR A 1 183 ? -1.984 -3.960 18.388 1.00 90.19 183 TYR A CA 1
ATOM 1412 C C . TYR A 1 183 ? -3.382 -3.758 18.986 1.00 90.19 183 TYR A C 1
ATOM 1414 O O . TYR A 1 183 ? -3.510 -3.189 20.075 1.00 90.19 183 TYR A O 1
ATOM 1422 N N . LYS A 1 184 ? -4.419 -4.287 18.322 1.00 89.94 184 LYS A N 1
ATOM 1423 C CA . LYS A 1 184 ? -5.805 -4.243 18.803 1.00 89.94 184 LYS A CA 1
ATOM 1424 C C . LYS A 1 184 ? -5.954 -4.941 20.154 1.00 89.94 184 LYS A C 1
ATOM 1426 O O . LYS A 1 184 ? -6.509 -4.350 21.075 1.00 89.94 184 LYS A O 1
ATOM 1431 N N . ASP A 1 185 ? -5.438 -6.161 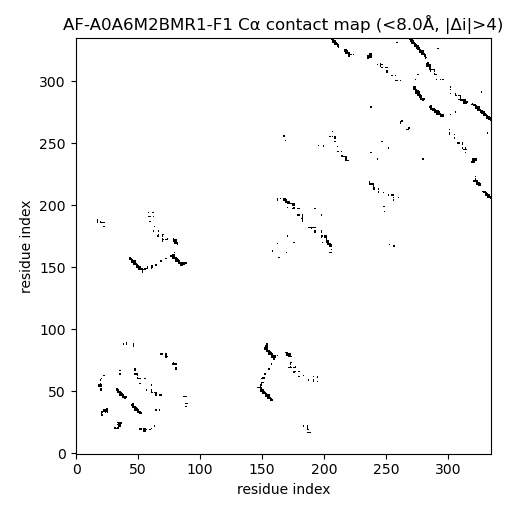20.288 1.00 89.44 185 ASP A N 1
ATOM 1432 C CA . ASP A 1 185 ? -5.566 -6.969 21.509 1.00 89.44 185 ASP A CA 1
ATOM 1433 C C . ASP A 1 185 ? -4.861 -6.307 22.706 1.00 89.44 185 ASP A C 1
ATOM 1435 O O . ASP A 1 185 ? -5.269 -6.471 23.854 1.00 89.44 185 ASP A O 1
ATOM 1439 N N . SER A 1 186 ? -3.846 -5.482 22.437 1.00 85.31 186 SER A N 1
ATOM 1440 C CA . SER A 1 186 ? -3.168 -4.666 23.446 1.00 85.31 186 SER A CA 1
ATOM 1441 C C . SER A 1 186 ? -3.877 -3.346 23.793 1.00 85.31 186 SER A C 1
ATOM 1443 O O . SER A 1 186 ? -3.370 -2.597 24.627 1.00 85.31 186 SER A O 1
ATOM 1445 N N . ASN A 1 187 ? -5.006 -3.015 23.150 1.00 80.25 187 ASN A N 1
ATOM 1446 C CA . ASN A 1 187 ? -5.671 -1.704 23.235 1.00 80.25 187 ASN A CA 1
ATOM 1447 C C . ASN A 1 187 ? -4.704 -0.521 23.025 1.00 80.25 187 ASN A C 1
ATOM 1449 O O . ASN A 1 187 ? -4.755 0.491 23.732 1.00 80.25 187 ASN A O 1
ATOM 1453 N N . GLY A 1 188 ? -3.793 -0.667 22.060 1.00 75.88 188 GLY A N 1
ATOM 1454 C CA . GLY A 1 188 ? -2.804 0.354 21.724 1.00 75.88 188 GLY A CA 1
ATOM 1455 C C . GLY A 1 188 ? -1.602 0.450 22.667 1.00 75.88 188 GLY A C 1
ATOM 1456 O O . GLY A 1 188 ? -0.853 1.417 22.566 1.00 75.88 188 GLY A O 1
ATOM 1457 N N . ALA A 1 189 ? -1.404 -0.515 23.573 1.00 79.62 189 ALA A N 1
ATOM 1458 C CA . ALA A 1 189 ? -0.202 -0.573 24.409 1.00 79.62 189 ALA A CA 1
ATOM 1459 C C . ALA A 1 189 ? 1.046 -1.015 23.625 1.00 79.62 189 ALA A C 1
ATOM 1461 O O . ALA A 1 189 ? 2.161 -0.633 23.973 1.00 79.62 189 ALA A O 1
ATOM 1462 N N . GLN A 1 190 ? 0.872 -1.822 22.575 1.00 82.31 190 GLN A N 1
ATOM 1463 C CA . GLN A 1 190 ? 1.939 -2.116 21.618 1.00 82.31 190 GLN A CA 1
ATOM 1464 C C . GLN A 1 190 ? 2.152 -0.928 20.670 1.00 82.31 190 GLN A C 1
ATOM 1466 O O . GLN A 1 190 ? 1.202 -0.186 20.414 1.00 82.31 190 GLN A O 1
ATOM 1471 N N . PRO A 1 191 ? 3.359 -0.749 20.105 1.00 81.12 191 PRO A N 1
ATOM 1472 C CA . PRO A 1 191 ? 3.580 0.226 19.047 1.00 81.12 191 PRO A CA 1
ATOM 1473 C C . PRO A 1 191 ? 2.613 -0.012 17.884 1.00 81.12 191 PRO A C 1
ATOM 1475 O O . PRO A 1 191 ? 2.427 -1.145 17.436 1.00 81.12 191 PRO A O 1
ATOM 1478 N N . ALA A 1 192 ? 1.984 1.061 17.410 1.00 76.31 192 ALA A N 1
ATOM 1479 C CA . ALA A 1 192 ? 1.133 1.006 16.232 1.00 76.31 192 ALA A CA 1
ATOM 1480 C C . ALA A 1 192 ? 1.985 0.635 15.008 1.00 76.31 192 ALA A C 1
ATOM 1482 O O . ALA A 1 192 ? 2.983 1.318 14.765 1.00 76.31 192 ALA A O 1
ATOM 1483 N N . PRO A 1 193 ? 1.621 -0.398 14.227 1.00 82.88 193 PRO A N 1
ATOM 1484 C CA . PRO A 1 193 ? 2.268 -0.608 12.942 1.00 82.88 193 PRO A CA 1
ATOM 1485 C C . PRO A 1 193 ? 1.954 0.576 12.021 1.00 82.88 193 PRO A C 1
ATOM 1487 O O . PRO A 1 193 ? 0.907 1.225 12.150 1.00 82.88 193 PRO A O 1
ATOM 1490 N N . SER A 1 194 ? 2.864 0.857 11.089 1.00 83.94 194 SER A N 1
ATOM 1491 C CA . SER A 1 194 ? 2.625 1.869 10.066 1.00 83.94 194 SER A CA 1
ATOM 1492 C C . SER A 1 194 ? 1.462 1.437 9.176 1.00 83.94 194 SER A C 1
ATOM 1494 O O . SER A 1 194 ? 1.410 0.297 8.713 1.00 83.94 194 SER A O 1
ATOM 1496 N N . MET A 1 195 ? 0.542 2.360 8.889 1.00 79.81 195 MET A N 1
ATOM 1497 C CA . MET A 1 195 ? -0.549 2.121 7.937 1.00 79.81 195 MET A CA 1
ATOM 1498 C C . MET A 1 195 ? -0.015 1.712 6.562 1.00 79.81 195 MET A C 1
ATOM 1500 O O . MET A 1 195 ? -0.621 0.875 5.896 1.00 79.81 195 MET A O 1
ATOM 1504 N N . SER A 1 196 ? 1.128 2.270 6.163 1.00 77.62 196 SER A N 1
ATOM 1505 C CA . SER A 1 196 ? 1.814 1.902 4.931 1.00 77.62 196 SER A CA 1
ATOM 1506 C C . SER A 1 196 ? 2.270 0.451 4.951 1.00 77.62 196 SER A C 1
ATOM 1508 O O . SER A 1 196 ? 2.011 -0.272 3.997 1.00 77.62 196 SER A O 1
ATOM 1510 N N . ASP A 1 197 ? 2.871 -0.010 6.048 1.00 82.19 197 ASP A N 1
ATOM 1511 C CA . ASP A 1 197 ? 3.330 -1.398 6.168 1.00 82.19 197 ASP A CA 1
ATOM 1512 C C . ASP A 1 197 ? 2.156 -2.374 6.131 1.00 82.19 197 ASP A C 1
ATOM 1514 O O . ASP A 1 197 ? 2.216 -3.401 5.451 1.00 82.19 197 ASP A O 1
ATOM 1518 N N . VAL A 1 198 ? 1.056 -2.033 6.812 1.00 86.31 198 VAL A N 1
ATOM 1519 C CA . VAL A 1 198 ? -0.179 -2.826 6.778 1.00 86.31 198 VAL A CA 1
ATOM 1520 C C . VAL A 1 198 ? -0.745 -2.870 5.356 1.00 86.31 198 VAL A C 1
ATOM 1522 O O . VAL A 1 198 ? -1.097 -3.945 4.869 1.00 86.31 198 VAL A O 1
ATOM 1525 N N . ALA A 1 199 ? -0.804 -1.727 4.667 1.00 84.81 199 ALA A N 1
ATOM 1526 C CA . ALA A 1 199 ? -1.299 -1.642 3.297 1.00 84.81 199 ALA A CA 1
ATOM 1527 C C . ALA A 1 199 ? -0.423 -2.428 2.314 1.00 84.81 199 ALA A C 1
ATOM 1529 O O . ALA A 1 199 ? -0.942 -3.225 1.537 1.00 84.81 199 ALA A O 1
ATOM 1530 N N . LEU A 1 200 ? 0.899 -2.261 2.387 1.00 82.50 200 LEU A N 1
ATOM 1531 C CA . LEU A 1 200 ? 1.871 -2.951 1.540 1.00 82.50 200 LEU A CA 1
ATOM 1532 C C . LEU A 1 200 ? 1.885 -4.463 1.797 1.00 82.50 200 LEU A C 1
ATOM 1534 O O . LEU A 1 200 ? 1.997 -5.238 0.850 1.00 82.50 200 LEU A O 1
ATOM 1538 N N . GLY A 1 201 ? 1.765 -4.897 3.054 1.00 85.50 201 GLY A N 1
ATOM 1539 C CA . GLY A 1 201 ? 1.725 -6.317 3.414 1.00 85.50 201 GLY A CA 1
ATOM 1540 C C . GLY A 1 201 ? 0.429 -7.009 2.984 1.00 85.50 201 GLY A C 1
ATOM 1541 O O . GLY A 1 201 ? 0.441 -8.181 2.592 1.00 85.50 201 GLY A O 1
ATOM 1542 N N . ALA A 1 202 ? -0.687 -6.280 3.015 1.00 89.62 202 ALA A N 1
ATOM 1543 C CA . ALA A 1 202 ? -1.985 -6.777 2.581 1.00 89.62 202 ALA A CA 1
ATOM 1544 C C . ALA A 1 202 ? -2.261 -6.579 1.086 1.00 89.62 202 ALA A C 1
ATOM 1546 O O . ALA A 1 202 ? -3.283 -7.065 0.613 1.00 89.62 202 ALA A O 1
ATOM 1547 N N . PHE A 1 203 ? -1.392 -5.893 0.345 1.00 89.44 203 PHE A N 1
ATOM 1548 C CA . PHE A 1 203 ? -1.614 -5.575 -1.061 1.00 89.44 203 PHE A CA 1
ATOM 1549 C C . PHE A 1 203 ? -1.756 -6.838 -1.924 1.00 89.44 203 PHE A C 1
ATOM 1551 O O . PHE A 1 203 ? -0.932 -7.754 -1.863 1.00 89.44 203 PHE A O 1
ATOM 1558 N N . VAL A 1 204 ? -2.802 -6.862 -2.747 1.00 87.81 204 VAL A N 1
ATOM 1559 C CA . VAL A 1 204 ? -3.089 -7.900 -3.739 1.00 87.81 204 VAL A CA 1
ATOM 1560 C C . VAL A 1 204 ? -3.454 -7.220 -5.054 1.00 87.81 204 VAL A C 1
ATOM 1562 O O . VAL A 1 204 ? -4.294 -6.323 -5.084 1.00 87.81 204 VAL A O 1
ATOM 1565 N N . ALA A 1 205 ? -2.848 -7.670 -6.147 1.00 87.94 205 ALA A N 1
ATOM 1566 C CA . ALA A 1 205 ? -3.160 -7.239 -7.504 1.00 87.94 205 ALA A CA 1
ATOM 1567 C C . ALA A 1 205 ? -3.092 -8.434 -8.462 1.00 87.94 205 ALA A C 1
ATOM 1569 O O . ALA A 1 205 ? -2.647 -9.519 -8.091 1.00 87.94 205 ALA A O 1
ATOM 1570 N N . HIS A 1 206 ? -3.532 -8.215 -9.700 1.00 83.88 206 HIS A N 1
ATOM 1571 C CA . HIS A 1 206 ? -3.487 -9.204 -10.786 1.00 83.88 206 HIS A CA 1
ATOM 1572 C C . HIS A 1 206 ? -2.097 -9.455 -11.352 1.00 83.88 206 HIS A C 1
ATOM 1574 O O . HIS A 1 206 ? -1.920 -10.367 -12.158 1.00 83.88 206 HIS A O 1
ATOM 1580 N N . GLU A 1 207 ? -1.117 -8.638 -10.991 1.00 84.44 207 GLU A N 1
ATOM 1581 C CA . GLU A 1 207 ? 0.279 -8.816 -11.369 1.00 84.44 207 GLU A CA 1
ATOM 1582 C C . GLU A 1 207 ? 1.149 -8.756 -10.120 1.00 84.44 207 GLU A C 1
ATOM 1584 O O . GLU A 1 207 ? 0.772 -8.130 -9.127 1.00 84.44 207 GLU A O 1
ATOM 1589 N N . GLN A 1 208 ? 2.330 -9.363 -10.184 1.00 87.31 208 GLN A N 1
ATOM 1590 C CA . GLN A 1 208 ? 3.338 -9.259 -9.139 1.00 87.31 208 GLN A CA 1
ATOM 1591 C C . GLN A 1 208 ? 4.426 -8.276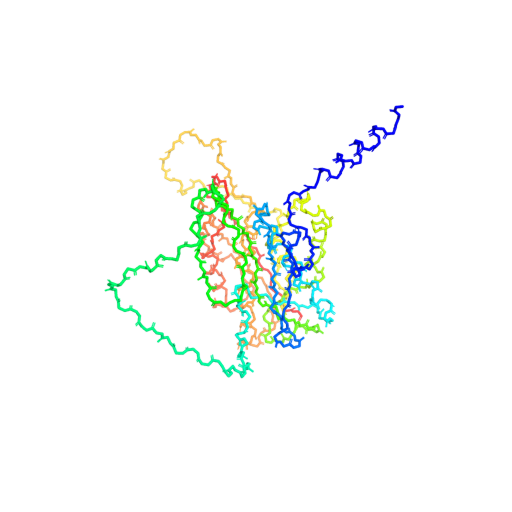 -9.578 1.00 87.31 208 GLN A C 1
ATOM 1593 O O . GLN A 1 208 ? 4.977 -8.388 -10.674 1.00 87.31 208 GLN A O 1
ATOM 1598 N N . ILE A 1 209 ? 4.724 -7.300 -8.719 1.00 89.81 209 ILE A N 1
ATOM 1599 C CA . ILE A 1 209 ? 5.840 -6.372 -8.904 1.00 89.81 209 ILE A CA 1
ATOM 1600 C C . ILE A 1 209 ? 6.756 -6.490 -7.694 1.00 89.81 209 ILE A C 1
ATOM 1602 O O . ILE A 1 209 ? 6.394 -6.099 -6.583 1.00 89.81 209 ILE A O 1
ATOM 1606 N N . ASP A 1 210 ? 7.953 -7.013 -7.929 1.00 90.88 210 ASP A N 1
ATOM 1607 C CA . ASP A 1 210 ? 8.973 -7.178 -6.908 1.00 90.88 210 ASP A CA 1
ATOM 1608 C C . ASP A 1 210 ? 9.954 -6.006 -6.950 1.00 90.88 210 ASP A C 1
ATOM 1610 O O . ASP A 1 210 ? 10.496 -5.629 -7.995 1.00 90.88 210 ASP A O 1
ATOM 1614 N N . PHE A 1 211 ? 10.179 -5.436 -5.772 1.00 91.00 211 PHE A N 1
ATOM 1615 C CA . PHE A 1 211 ? 11.150 -4.379 -5.519 1.00 91.00 211 PHE A CA 1
ATOM 1616 C C . PHE A 1 211 ? 12.462 -4.996 -5.012 1.00 91.00 211 PHE A C 1
ATOM 1618 O O . PHE A 1 211 ? 12.445 -6.119 -4.496 1.00 91.00 211 PHE A O 1
ATOM 1625 N N . PRO A 1 212 ? 13.602 -4.287 -5.109 1.00 88.88 212 PRO A N 1
ATOM 1626 C CA . PRO A 1 212 ? 14.849 -4.796 -4.556 1.00 88.88 212 PRO A CA 1
ATOM 1627 C C . PRO A 1 212 ? 14.737 -4.962 -3.037 1.00 88.88 212 PRO A C 1
ATOM 1629 O O . PRO A 1 212 ? 14.083 -4.176 -2.351 1.00 88.88 212 PRO A O 1
ATOM 1632 N N . VAL A 1 213 ? 15.395 -5.990 -2.508 1.00 87.19 213 VAL A N 1
ATOM 1633 C CA . VAL A 1 213 ? 15.425 -6.267 -1.068 1.00 87.19 213 VAL A CA 1
ATOM 1634 C C . VAL A 1 213 ? 16.524 -5.423 -0.423 1.00 87.19 213 VAL A C 1
ATOM 1636 O O . VAL A 1 213 ? 17.657 -5.414 -0.900 1.00 87.19 213 VAL A O 1
ATOM 1639 N N . ALA A 1 214 ? 16.192 -4.706 0.651 1.00 81.69 214 ALA A N 1
ATOM 1640 C CA . ALA A 1 214 ? 17.170 -3.961 1.439 1.00 81.69 214 ALA A CA 1
ATOM 1641 C C . ALA A 1 214 ? 18.026 -4.907 2.324 1.00 81.69 214 ALA A C 1
ATOM 1643 O O . ALA A 1 214 ? 17.512 -5.929 2.787 1.00 81.69 214 ALA A O 1
ATOM 1644 N N . PRO A 1 215 ? 19.300 -4.567 2.609 1.00 84.25 215 PRO A N 1
ATOM 1645 C CA . PRO A 1 215 ? 19.989 -3.369 2.146 1.00 84.25 215 PRO A CA 1
ATOM 1646 C C . PRO A 1 215 ? 20.501 -3.513 0.709 1.00 84.25 215 PRO A C 1
ATOM 1648 O O . PRO A 1 215 ? 21.015 -4.558 0.315 1.00 84.25 215 PRO A O 1
ATOM 1651 N N . PHE A 1 216 ? 20.403 -2.433 -0.060 1.00 83.12 216 PHE A N 1
ATOM 1652 C CA . PHE A 1 216 ? 21.039 -2.306 -1.373 1.00 83.12 216 PHE A CA 1
ATOM 1653 C C . PHE A 1 216 ? 22.098 -1.198 -1.341 1.00 83.12 216 PHE A C 1
ATOM 1655 O O . PHE A 1 216 ? 22.048 -0.340 -0.457 1.00 83.12 216 PHE A O 1
ATOM 1662 N N . PRO A 1 217 ? 23.073 -1.206 -2.271 1.00 83.12 217 PRO A N 1
ATOM 1663 C CA . PRO A 1 217 ? 24.141 -0.216 -2.279 1.00 83.12 217 PRO A CA 1
ATOM 1664 C C . PRO A 1 217 ? 23.582 1.205 -2.388 1.00 83.12 217 PRO A C 1
ATOM 1666 O O . PRO A 1 217 ? 22.799 1.491 -3.291 1.00 83.12 217 PRO A O 1
ATOM 1669 N N . THR A 1 218 ? 24.027 2.090 -1.501 1.00 81.88 218 THR A N 1
ATOM 1670 C CA . THR A 1 218 ? 23.788 3.533 -1.570 1.00 81.88 218 THR A CA 1
ATOM 1671 C C . THR A 1 218 ? 25.114 4.268 -1.407 1.00 81.88 218 THR A C 1
ATOM 1673 O O . THR A 1 218 ? 26.003 3.819 -0.678 1.00 81.88 218 THR A O 1
ATOM 1676 N N . PHE A 1 219 ? 25.287 5.380 -2.119 1.00 81.50 219 PHE A N 1
ATOM 1677 C CA . PHE A 1 219 ? 26.523 6.159 -2.082 1.00 81.50 219 PHE A CA 1
ATOM 1678 C C . PHE A 1 219 ? 26.216 7.607 -1.741 1.00 81.50 219 PHE A C 1
ATOM 1680 O O . PHE A 1 219 ? 25.372 8.235 -2.366 1.00 81.50 219 PHE A O 1
ATOM 1687 N N . ARG A 1 220 ? 26.931 8.164 -0.764 1.00 79.31 220 ARG A N 1
ATOM 1688 C CA . ARG A 1 220 ? 26.855 9.595 -0.466 1.00 79.31 220 ARG A CA 1
ATOM 1689 C C . ARG A 1 220 ? 27.361 10.387 -1.671 1.00 79.31 220 ARG A C 1
ATOM 1691 O O . ARG A 1 220 ? 28.539 10.281 -2.019 1.00 79.31 220 ARG A O 1
ATOM 1698 N N . ASN A 1 221 ? 26.504 11.218 -2.246 1.00 71.62 221 ASN A N 1
ATOM 1699 C CA . ASN A 1 221 ? 26.880 12.116 -3.321 1.00 71.62 221 ASN A CA 1
ATOM 1700 C C . ASN A 1 221 ? 27.285 13.473 -2.728 1.00 71.62 221 ASN A C 1
ATOM 1702 O O . ASN A 1 221 ? 26.483 14.193 -2.144 1.00 71.62 221 ASN A O 1
ATOM 1706 N N . VAL A 1 222 ? 28.574 13.807 -2.827 1.00 64.56 222 VAL A N 1
ATOM 1707 C CA . VAL A 1 222 ? 29.133 15.075 -2.315 1.00 64.56 222 VAL A CA 1
ATOM 1708 C C . VAL A 1 222 ? 29.247 16.122 -3.436 1.00 64.56 222 VAL A C 1
ATOM 1710 O O . VAL A 1 222 ? 29.554 17.280 -3.174 1.00 64.56 222 VAL A O 1
ATOM 1713 N N . ALA A 1 223 ? 28.999 15.742 -4.696 1.00 58.75 223 ALA A N 1
ATOM 1714 C CA . ALA A 1 223 ? 29.254 16.587 -5.864 1.00 58.75 223 ALA A CA 1
ATOM 1715 C C . ALA A 1 223 ? 28.206 17.697 -6.068 1.00 58.75 223 ALA A C 1
ATOM 1717 O O . ALA A 1 223 ? 28.533 18.735 -6.639 1.00 58.75 223 ALA A O 1
ATOM 1718 N N . HIS A 1 224 ? 26.977 17.513 -5.575 1.00 55.38 224 HIS A N 1
ATOM 1719 C CA . HIS A 1 224 ? 25.901 18.513 -5.647 1.00 55.38 224 HIS A CA 1
ATOM 1720 C C . HIS A 1 224 ? 25.901 19.508 -4.473 1.00 55.38 224 HIS A C 1
ATOM 1722 O O . HIS A 1 224 ? 25.088 20.434 -4.436 1.00 55.38 224 HIS A O 1
ATOM 1728 N N . MET A 1 225 ? 26.842 19.381 -3.530 1.00 53.50 225 MET A N 1
ATOM 1729 C CA . MET A 1 225 ? 26.967 20.326 -2.423 1.00 53.50 225 MET A CA 1
ATOM 1730 C C . MET A 1 225 ? 27.558 21.659 -2.906 1.00 53.50 225 MET A C 1
ATOM 1732 O O . MET A 1 225 ? 28.709 21.734 -3.339 1.00 53.50 225 MET A O 1
ATOM 1736 N N . GLN A 1 226 ? 26.777 22.741 -2.781 1.00 56.03 226 GLN A N 1
ATOM 1737 C CA . GLN A 1 226 ? 27.300 24.114 -2.789 1.00 56.03 226 GLN A CA 1
ATOM 1738 C C . GLN A 1 226 ? 28.452 24.255 -1.768 1.00 56.03 226 GLN A C 1
ATOM 1740 O O . GLN A 1 226 ? 28.484 23.530 -0.768 1.00 56.03 226 GLN A O 1
ATOM 1745 N N . PRO A 1 227 ? 29.416 25.173 -1.971 1.00 53.75 227 PRO A N 1
ATOM 1746 C CA . PRO A 1 227 ? 30.598 25.212 -1.119 1.00 53.75 227 PRO A CA 1
ATOM 1747 C C . PRO A 1 227 ? 30.289 25.662 0.329 1.00 53.75 227 PRO A C 1
ATOM 1749 O O . PRO A 1 227 ? 29.952 26.820 0.549 1.00 53.75 227 PRO A O 1
ATOM 1752 N N . GLN A 1 228 ? 30.555 24.748 1.283 1.00 57.41 228 GLN A N 1
ATOM 1753 C CA . GLN A 1 228 ? 30.914 24.916 2.721 1.00 57.41 228 GLN A CA 1
ATOM 1754 C C . GLN A 1 228 ? 29.829 25.379 3.731 1.00 57.41 228 GLN A C 1
ATOM 1756 O O . GLN A 1 228 ? 29.134 26.363 3.490 1.00 57.41 228 GLN A O 1
ATOM 1761 N N . PRO A 1 229 ? 29.704 24.705 4.908 1.00 48.91 229 PRO A N 1
ATOM 1762 C CA . PRO A 1 229 ? 30.480 25.035 6.131 1.00 48.91 229 PRO A CA 1
ATOM 1763 C C . PRO A 1 229 ? 30.975 23.795 6.951 1.00 48.91 229 PRO A C 1
ATOM 1765 O O . PRO A 1 229 ? 30.644 22.665 6.606 1.00 48.91 229 PRO A O 1
ATOM 1768 N N . PRO A 1 230 ? 31.785 23.954 8.029 1.00 50.75 230 PRO A N 1
ATOM 1769 C CA . PRO A 1 230 ? 32.679 22.905 8.563 1.00 50.75 230 PRO A CA 1
ATOM 1770 C C . PRO A 1 230 ? 32.059 21.858 9.515 1.00 50.75 230 PRO A C 1
ATOM 1772 O O . PRO A 1 230 ? 32.797 21.107 10.147 1.00 50.75 230 PRO A O 1
ATOM 1775 N N . SER A 1 231 ? 30.735 21.766 9.642 1.00 56.25 231 SER A N 1
ATOM 1776 C CA . SER A 1 231 ? 30.074 20.814 10.554 1.00 56.25 231 SER A CA 1
ATOM 1777 C C . SER A 1 231 ? 29.397 19.669 9.787 1.00 56.25 231 SER A C 1
ATOM 1779 O O . SER A 1 231 ? 28.172 19.606 9.719 1.00 56.25 231 SER A O 1
ATOM 1781 N N . PHE A 1 232 ? 30.186 18.786 9.164 1.00 52.31 232 PHE A N 1
ATOM 1782 C CA . PHE A 1 232 ? 29.682 17.658 8.356 1.00 52.31 232 PHE A CA 1
ATOM 1783 C C . PHE A 1 232 ? 29.559 16.326 9.112 1.00 52.31 232 PHE A C 1
ATOM 1785 O O . PHE A 1 232 ? 29.023 15.369 8.552 1.00 52.31 232 PHE A O 1
ATOM 1792 N N . ASP A 1 233 ? 30.004 16.263 10.368 1.00 55.31 233 ASP A N 1
ATOM 1793 C CA . ASP A 1 233 ? 30.052 15.017 11.149 1.00 55.31 233 ASP A CA 1
ATOM 1794 C C . ASP A 1 233 ? 28.672 14.505 11.606 1.00 55.31 233 ASP A C 1
ATOM 1796 O O . ASP A 1 233 ? 28.578 13.411 12.157 1.00 55.31 233 ASP A O 1
ATOM 1800 N N . SER A 1 234 ? 27.591 15.256 11.368 1.00 58.84 234 SER A N 1
ATOM 1801 C CA . SER A 1 234 ? 26.226 14.893 11.781 1.00 58.84 234 SER A CA 1
ATOM 1802 C C . SER A 1 234 ? 25.268 14.545 10.637 1.00 58.84 234 SER A C 1
ATOM 1804 O O . SER A 1 234 ? 24.114 14.224 10.908 1.00 58.84 234 SER A O 1
ATOM 1806 N N . LEU A 1 235 ? 25.703 14.624 9.375 1.00 65.75 235 LEU A N 1
ATOM 1807 C CA . LEU A 1 235 ? 24.841 14.380 8.217 1.00 65.75 235 LEU A CA 1
ATOM 1808 C C . LEU A 1 235 ? 24.927 12.922 7.747 1.00 65.75 235 LEU A C 1
ATOM 1810 O O . LEU A 1 235 ? 25.996 12.450 7.351 1.00 65.75 235 LEU A O 1
ATOM 1814 N N . THR A 1 236 ? 23.793 12.227 7.768 1.00 76.06 236 THR A N 1
ATOM 1815 C CA . THR A 1 236 ? 23.655 10.825 7.358 1.00 76.06 236 THR A CA 1
ATOM 1816 C C . THR A 1 236 ? 23.193 10.721 5.904 1.00 76.06 236 THR A C 1
ATOM 1818 O O . THR A 1 2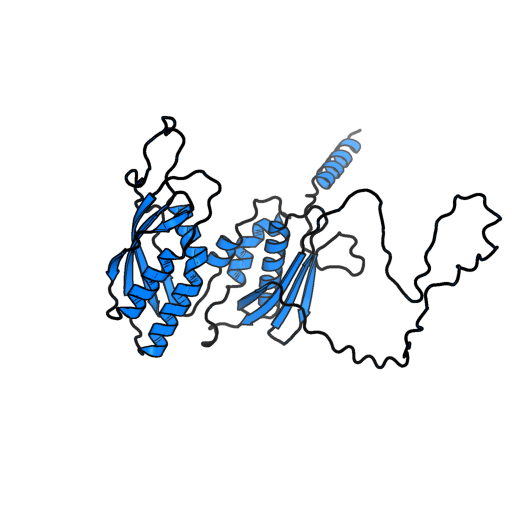36 ? 22.546 11.628 5.385 1.00 76.06 236 THR A O 1
ATOM 1821 N N . ALA A 1 237 ? 23.572 9.635 5.221 1.00 81.06 237 ALA A N 1
ATOM 1822 C CA . ALA A 1 237 ? 22.988 9.261 3.931 1.00 81.06 237 ALA A CA 1
ATOM 1823 C C . ALA A 1 237 ? 21.588 8.668 4.137 1.00 81.06 237 ALA A C 1
ATOM 1825 O O . ALA A 1 237 ? 21.265 8.217 5.238 1.00 81.06 237 ALA A O 1
ATOM 1826 N N . TRP A 1 238 ? 20.781 8.647 3.078 1.00 83.12 238 TRP A N 1
ATOM 1827 C CA . TRP A 1 238 ? 19.481 7.983 3.104 1.00 83.12 238 TRP A CA 1
ATOM 1828 C C . TRP A 1 238 ? 19.656 6.485 3.387 1.00 83.12 238 TRP A C 1
ATOM 1830 O O . TRP A 1 238 ? 20.456 5.810 2.728 1.00 83.12 238 TRP A O 1
ATOM 1840 N N . ASP A 1 239 ? 18.893 5.959 4.347 1.00 86.88 239 ASP A N 1
ATOM 1841 C CA . ASP A 1 239 ? 18.858 4.524 4.603 1.00 86.88 239 ASP A CA 1
ATOM 1842 C C . ASP A 1 239 ? 18.140 3.801 3.453 1.00 86.88 239 ASP A C 1
ATOM 1844 O O . ASP A 1 239 ? 17.094 4.233 2.960 1.00 86.88 239 ASP A O 1
ATOM 1848 N N . SER A 1 240 ? 18.706 2.681 3.003 1.00 86.62 240 SER A N 1
ATOM 1849 C CA . SER A 1 240 ? 18.135 1.903 1.898 1.00 86.62 240 SER A CA 1
ATOM 1850 C C . SER A 1 240 ? 16.727 1.362 2.198 1.00 86.62 240 SER A C 1
ATOM 1852 O O . SER A 1 240 ? 15.916 1.246 1.279 1.00 86.62 240 SER A O 1
ATOM 1854 N N . ALA A 1 241 ? 16.399 1.066 3.460 1.00 87.00 241 ALA A N 1
ATOM 1855 C CA . ALA A 1 241 ? 15.067 0.636 3.871 1.00 87.00 241 ALA A CA 1
ATOM 1856 C C . ALA A 1 241 ? 14.061 1.796 3.837 1.00 87.00 241 ALA A C 1
ATOM 1858 O O . ALA A 1 241 ? 12.929 1.594 3.390 1.00 87.00 241 ALA A O 1
ATOM 1859 N N . ASP A 1 242 ? 14.479 3.006 4.216 1.00 86.88 242 ASP A N 1
ATOM 1860 C CA . ASP A 1 242 ? 13.644 4.212 4.129 1.00 86.88 242 ASP A CA 1
ATOM 1861 C C . ASP A 1 242 ? 13.361 4.570 2.665 1.00 86.88 242 ASP A C 1
ATOM 1863 O O . ASP A 1 242 ? 12.212 4.811 2.289 1.00 86.88 242 ASP A O 1
ATOM 1867 N N . ILE A 1 243 ? 14.388 4.506 1.805 1.00 88.19 243 ILE A N 1
ATOM 1868 C CA . ILE A 1 243 ? 14.233 4.688 0.354 1.00 88.19 243 ILE A CA 1
ATOM 1869 C C . ILE A 1 243 ? 13.256 3.655 -0.211 1.00 88.19 243 ILE A C 1
ATOM 1871 O O . ILE A 1 243 ? 12.335 4.006 -0.951 1.00 88.19 243 ILE A O 1
ATOM 1875 N N . LEU A 1 244 ? 13.443 2.378 0.131 1.00 89.00 244 LEU A N 1
ATOM 1876 C CA . LEU A 1 244 ? 12.595 1.297 -0.360 1.00 89.00 244 LEU A CA 1
ATOM 1877 C C . LEU A 1 244 ? 11.139 1.493 0.052 1.00 89.00 244 LEU A C 1
ATOM 1879 O O . LEU A 1 244 ? 10.244 1.403 -0.787 1.00 89.00 244 LEU A O 1
ATOM 1883 N N . THR A 1 245 ? 10.911 1.762 1.335 1.00 86.62 245 THR A N 1
ATOM 1884 C CA . THR A 1 245 ? 9.579 1.992 1.898 1.00 86.62 245 THR A CA 1
ATOM 1885 C C . THR A 1 245 ? 8.929 3.179 1.210 1.00 86.62 245 THR A C 1
ATOM 1887 O O . THR A 1 245 ? 7.830 3.054 0.667 1.00 86.62 245 THR A O 1
ATOM 1890 N N . GLY A 1 246 ? 9.654 4.294 1.108 1.00 87.06 246 GLY A N 1
ATOM 1891 C CA . GLY A 1 246 ? 9.131 5.506 0.506 1.00 87.06 246 GLY A CA 1
ATOM 1892 C C . GLY A 1 246 ? 8.773 5.349 -0.972 1.00 87.06 246 GLY A C 1
ATOM 1893 O O . GLY A 1 246 ? 7.717 5.816 -1.412 1.00 87.06 246 GLY A O 1
ATOM 1894 N N . ILE A 1 247 ? 9.605 4.648 -1.745 1.00 90.25 247 ILE A N 1
ATOM 1895 C CA . ILE A 1 247 ? 9.311 4.341 -3.149 1.00 90.25 247 ILE A CA 1
ATOM 1896 C C . ILE A 1 247 ? 8.105 3.406 -3.249 1.00 90.25 247 ILE A C 1
ATOM 1898 O O . ILE A 1 247 ? 7.216 3.665 -4.058 1.00 90.25 247 ILE A O 1
ATOM 1902 N N . ARG A 1 248 ? 8.030 2.346 -2.434 1.00 87.94 248 ARG A N 1
ATOM 1903 C CA . ARG A 1 248 ? 6.908 1.392 -2.469 1.00 87.94 248 ARG A CA 1
ATOM 1904 C C . ARG A 1 248 ? 5.574 2.070 -2.178 1.00 87.94 248 ARG A C 1
ATOM 1906 O O . ARG A 1 248 ? 4.629 1.869 -2.933 1.00 87.94 248 ARG A O 1
ATOM 1913 N N . GLU A 1 249 ? 5.509 2.914 -1.154 1.00 84.38 249 GLU A N 1
ATOM 1914 C CA . GLU A 1 249 ? 4.299 3.667 -0.790 1.00 84.38 249 GLU A CA 1
ATOM 1915 C C . GLU A 1 249 ? 3.732 4.498 -1.945 1.00 84.38 249 GLU A C 1
ATOM 1917 O O . GLU A 1 249 ? 2.518 4.636 -2.085 1.00 84.38 249 GLU A O 1
ATOM 1922 N N . ARG A 1 250 ? 4.614 5.069 -2.770 1.00 87.12 250 ARG A N 1
ATOM 1923 C CA . ARG A 1 250 ? 4.240 6.041 -3.803 1.00 87.12 250 ARG A CA 1
ATOM 1924 C C . ARG A 1 250 ? 4.067 5.373 -5.161 1.00 87.12 250 ARG A C 1
ATOM 1926 O O . ARG A 1 250 ? 3.137 5.695 -5.892 1.00 87.12 250 ARG A O 1
ATOM 1933 N N . ALA A 1 251 ? 4.934 4.421 -5.492 1.00 87.69 251 ALA A N 1
ATOM 1934 C CA . ALA A 1 251 ? 5.014 3.840 -6.822 1.00 87.69 251 ALA A CA 1
ATOM 1935 C C . ALA A 1 251 ? 4.175 2.584 -7.019 1.00 87.69 251 ALA A C 1
ATOM 1937 O O . ALA A 1 251 ? 3.773 2.340 -8.151 1.00 87.69 251 ALA A O 1
ATOM 1938 N N . LEU A 1 252 ? 3.878 1.808 -5.970 1.00 85.94 252 LEU A N 1
ATOM 1939 C CA . LEU A 1 252 ? 3.288 0.475 -6.126 1.00 85.94 252 LEU A CA 1
ATOM 1940 C C . LEU A 1 252 ? 2.017 0.489 -6.990 1.00 85.94 252 LEU A C 1
ATOM 1942 O O . LEU A 1 252 ? 1.993 -0.121 -8.057 1.00 85.94 252 LEU A O 1
ATOM 1946 N N . ILE A 1 253 ? 0.994 1.249 -6.585 1.00 84.06 253 ILE A N 1
ATOM 1947 C CA . ILE A 1 253 ? -0.294 1.309 -7.300 1.00 84.06 253 ILE A CA 1
ATOM 1948 C C . ILE A 1 253 ? -0.101 1.786 -8.745 1.00 84.06 253 ILE A C 1
ATOM 1950 O O . ILE A 1 253 ? -0.675 1.217 -9.675 1.00 84.06 253 ILE A O 1
ATOM 1954 N N . THR A 1 254 ? 0.724 2.815 -8.946 1.00 87.44 254 THR A N 1
ATOM 1955 C CA . THR A 1 254 ? 0.951 3.390 -10.275 1.00 87.44 254 THR A CA 1
ATOM 1956 C C . THR A 1 254 ? 1.700 2.426 -11.193 1.00 87.44 254 THR A C 1
ATOM 1958 O O . THR A 1 254 ? 1.350 2.311 -12.364 1.00 87.44 254 THR A O 1
ATOM 1961 N N . LEU A 1 255 ? 2.690 1.697 -10.676 1.00 90.81 255 LEU A N 1
ATOM 1962 C CA . LEU A 1 255 ? 3.436 0.702 -11.443 1.00 90.81 255 LEU A CA 1
ATOM 1963 C C . LEU A 1 255 ? 2.544 -0.473 -11.853 1.00 90.81 255 LEU A C 1
ATOM 1965 O O . LEU A 1 255 ? 2.614 -0.891 -13.008 1.00 90.81 255 LEU A O 1
ATOM 1969 N N . HIS A 1 256 ? 1.659 -0.944 -10.967 1.00 88.31 256 HIS A N 1
ATOM 1970 C CA . HIS A 1 256 ? 0.641 -1.938 -11.328 1.00 88.31 256 HIS A CA 1
ATOM 1971 C C . HIS A 1 256 ? -0.290 -1.404 -12.423 1.00 88.31 256 HIS A C 1
ATOM 1973 O O . HIS A 1 256 ? -0.493 -2.069 -13.436 1.00 88.31 256 HIS A O 1
ATOM 1979 N N . ALA A 1 257 ? -0.785 -0.167 -12.291 1.00 86.62 257 ALA A N 1
ATOM 1980 C CA . ALA A 1 257 ? -1.625 0.452 -13.318 1.00 86.62 257 ALA A CA 1
ATOM 1981 C C . ALA A 1 257 ? -0.919 0.535 -14.684 1.00 86.62 257 ALA A C 1
ATOM 1983 O O . ALA A 1 257 ? -1.511 0.202 -15.711 1.00 86.62 257 ALA A O 1
ATOM 1984 N N . MET A 1 258 ? 0.351 0.953 -14.701 1.00 89.00 258 MET A N 1
ATOM 1985 C CA . MET A 1 258 ? 1.158 1.056 -15.920 1.00 89.00 258 MET A CA 1
ATOM 1986 C C . MET A 1 258 ? 1.410 -0.313 -16.555 1.00 89.00 258 MET A C 1
ATOM 1988 O O . MET A 1 258 ? 1.234 -0.469 -17.764 1.00 89.00 258 MET A O 1
ATOM 1992 N N . PHE A 1 259 ? 1.797 -1.311 -15.757 1.00 88.81 259 PHE A N 1
ATOM 1993 C CA . PHE A 1 259 ? 2.081 -2.652 -16.262 1.00 88.81 259 PHE A CA 1
ATOM 1994 C C . PHE A 1 259 ? 0.818 -3.317 -16.819 1.00 88.81 259 PHE A C 1
ATOM 1996 O O . PHE A 1 259 ? 0.842 -3.882 -17.914 1.00 88.81 259 PHE A O 1
ATOM 2003 N N . ARG A 1 260 ? -0.317 -3.152 -16.138 1.00 85.56 260 ARG A N 1
ATOM 2004 C CA . ARG A 1 260 ? -1.614 -3.625 -16.616 1.00 85.56 260 ARG A CA 1
ATOM 2005 C C . ARG A 1 260 ? -2.059 -2.945 -17.913 1.00 85.56 260 ARG A C 1
ATOM 2007 O O . ARG A 1 260 ? -2.522 -3.610 -18.845 1.00 85.56 260 ARG A O 1
ATOM 2014 N N . ALA A 1 261 ? -1.912 -1.622 -18.001 1.00 84.88 261 ALA A N 1
ATOM 2015 C CA . ALA A 1 261 ? -2.218 -0.873 -19.219 1.00 84.88 261 ALA A CA 1
ATOM 2016 C C . ALA A 1 261 ? -1.373 -1.375 -20.400 1.00 84.88 261 ALA A C 1
ATOM 2018 O O . ALA A 1 261 ? -1.900 -1.618 -21.482 1.00 84.88 261 ALA A O 1
ATOM 2019 N N . ARG A 1 262 ? -0.084 -1.645 -20.173 1.00 84.31 262 ARG A N 1
ATOM 2020 C CA . ARG A 1 262 ? 0.788 -2.248 -21.186 1.00 84.31 262 ARG A CA 1
ATOM 2021 C C . ARG A 1 262 ? 0.275 -3.615 -21.650 1.00 84.31 262 ARG A C 1
ATOM 2023 O O . ARG A 1 262 ? 0.157 -3.849 -22.851 1.00 84.31 262 ARG A O 1
ATOM 2030 N N . ARG A 1 263 ? -0.065 -4.514 -20.718 1.00 82.69 263 ARG A N 1
ATOM 2031 C CA . ARG A 1 263 ? -0.566 -5.861 -21.055 1.00 82.69 263 ARG A CA 1
ATOM 2032 C C . ARG A 1 263 ? -1.840 -5.814 -21.898 1.00 82.69 263 ARG A C 1
ATOM 2034 O O . ARG A 1 263 ? -1.983 -6.602 -22.826 1.00 82.69 263 ARG A O 1
ATOM 2041 N N . THR A 1 264 ? -2.748 -4.894 -21.578 1.00 77.25 264 THR A N 1
ATOM 2042 C CA . THR A 1 264 ? -4.035 -4.752 -22.278 1.00 77.25 264 THR A CA 1
ATOM 2043 C C . THR A 1 264 ? -3.901 -4.105 -23.656 1.00 77.25 264 THR A C 1
ATOM 2045 O O . THR A 1 264 ? -4.581 -4.533 -24.584 1.00 77.25 264 THR A O 1
ATOM 2048 N N . ILE A 1 265 ? -3.016 -3.116 -23.815 1.00 71.19 265 ILE A N 1
ATOM 2049 C CA . ILE A 1 265 ? -2.812 -2.409 -25.090 1.00 71.19 265 ILE A CA 1
ATOM 2050 C C . ILE A 1 265 ? -2.022 -3.263 -26.083 1.00 71.19 265 ILE A C 1
ATOM 2052 O O . ILE A 1 265 ? -2.387 -3.349 -27.253 1.00 71.19 265 ILE A O 1
ATOM 2056 N N . GLU A 1 266 ? -0.940 -3.896 -25.630 1.00 63.53 266 GLU A N 1
ATOM 2057 C CA . GLU A 1 266 ? 0.001 -4.574 -26.527 1.00 63.53 266 GLU A CA 1
ATOM 2058 C C . GLU A 1 266 ? -0.267 -6.085 -26.647 1.00 63.53 266 GLU A C 1
ATOM 2060 O O . GLU A 1 266 ? 0.399 -6.775 -27.417 1.00 63.53 266 GLU A O 1
ATOM 2065 N N . ASN A 1 267 ? -1.235 -6.617 -25.885 1.00 65.44 267 ASN A N 1
ATOM 2066 C CA . ASN A 1 267 ? -1.497 -8.055 -25.731 1.00 65.44 267 ASN A CA 1
ATOM 2067 C C . ASN A 1 267 ? -0.226 -8.853 -25.360 1.00 65.44 267 ASN A C 1
ATOM 2069 O O . ASN A 1 267 ? -0.063 -10.023 -25.711 1.00 65.44 267 ASN A O 1
ATOM 2073 N N . LEU A 1 268 ? 0.713 -8.192 -24.672 1.00 68.31 268 LEU A N 1
ATOM 2074 C CA . LEU A 1 268 ? 1.990 -8.761 -24.264 1.00 68.31 268 LEU A CA 1
ATOM 2075 C C . LEU A 1 268 ? 1.852 -9.344 -22.864 1.00 68.31 268 LEU A C 1
ATOM 2077 O O . LEU A 1 268 ? 1.726 -8.621 -21.880 1.00 68.31 268 LEU A O 1
ATOM 2081 N N . SER A 1 269 ? 1.925 -10.665 -22.762 1.00 64.38 269 SER A N 1
ATOM 2082 C CA . SER A 1 269 ? 1.901 -11.389 -21.489 1.00 64.38 269 SER A CA 1
ATOM 2083 C C . SER A 1 269 ? 3.273 -11.498 -20.825 1.00 64.38 269 SER A C 1
ATOM 2085 O O . SER A 1 269 ? 3.391 -12.142 -19.793 1.00 64.38 269 SER A O 1
ATOM 2087 N N . ASN A 1 270 ? 4.324 -10.920 -21.405 1.00 77.88 270 ASN A N 1
ATOM 2088 C CA . ASN A 1 270 ? 5.681 -11.151 -20.922 1.00 77.88 270 ASN A CA 1
ATOM 2089 C C . ASN A 1 270 ? 5.994 -10.259 -19.717 1.00 77.88 270 ASN A C 1
ATOM 2091 O O . ASN A 1 270 ? 5.875 -9.029 -19.793 1.00 77.88 270 ASN A O 1
ATOM 2095 N N . GLY A 1 271 ? 6.424 -10.908 -18.634 1.00 84.94 271 GLY A N 1
ATOM 2096 C CA . GLY A 1 271 ? 7.126 -10.261 -17.534 1.00 84.94 271 GLY A CA 1
ATOM 2097 C C . GLY A 1 271 ? 8.524 -9.802 -17.948 1.00 84.94 271 GLY A C 1
ATOM 2098 O O . GLY A 1 271 ? 8.985 -10.065 -19.061 1.00 84.94 271 GLY A O 1
ATOM 2099 N N . GLY A 1 272 ? 9.197 -9.106 -17.045 1.00 90.25 272 GLY A N 1
ATOM 2100 C CA . GLY A 1 272 ? 10.525 -8.561 -17.286 1.00 90.25 272 GLY A CA 1
ATOM 2101 C C . GLY A 1 272 ? 11.006 -7.702 -16.128 1.00 90.25 272 GLY A C 1
ATOM 2102 O O . GLY A 1 272 ? 10.286 -7.477 -15.162 1.00 90.25 272 GLY A O 1
ATOM 2103 N N . SER A 1 273 ? 12.229 -7.207 -16.224 1.00 93.38 273 SER A N 1
ATOM 2104 C CA . SER A 1 273 ? 12.827 -6.273 -15.280 1.00 93.38 273 SER A CA 1
ATOM 2105 C C . SER A 1 273 ? 13.214 -4.938 -15.916 1.00 93.38 273 SER A C 1
ATOM 2107 O O . SER A 1 273 ? 13.506 -4.858 -17.118 1.00 93.38 273 SER A O 1
ATOM 2109 N N . ILE A 1 274 ? 13.215 -3.897 -15.081 1.00 94.81 274 ILE A N 1
ATOM 2110 C CA . ILE A 1 274 ? 13.771 -2.567 -15.355 1.00 94.81 274 ILE A CA 1
ATOM 2111 C C . ILE A 1 274 ? 14.740 -2.238 -14.224 1.00 94.81 274 ILE A C 1
ATOM 2113 O O . ILE A 1 274 ? 14.360 -2.270 -13.054 1.00 94.81 274 ILE A O 1
ATOM 2117 N N . THR A 1 275 ? 15.972 -1.882 -14.570 1.00 95.62 275 THR A N 1
ATOM 2118 C CA . THR A 1 275 ? 16.979 -1.433 -13.611 1.00 95.62 275 THR A CA 1
ATOM 2119 C C . THR A 1 275 ? 17.207 0.063 -13.776 1.00 95.62 275 THR A C 1
ATOM 2121 O O . THR A 1 275 ? 17.559 0.540 -14.856 1.00 95.62 275 THR A O 1
ATOM 2124 N N . LEU A 1 276 ? 17.020 0.807 -12.689 1.00 95.31 276 LEU A N 1
ATOM 2125 C CA . LEU A 1 276 ? 17.173 2.255 -12.618 1.00 95.31 276 LEU A CA 1
ATOM 2126 C C . LEU A 1 276 ? 18.402 2.631 -11.785 1.00 95.31 276 LEU A C 1
ATOM 2128 O O . LEU A 1 276 ? 18.851 1.887 -10.913 1.00 95.31 276 LEU A O 1
ATOM 2132 N N . SER A 1 277 ? 18.938 3.816 -12.042 1.00 94.81 277 SER A N 1
ATOM 2133 C CA . SER A 1 277 ? 19.896 4.489 -11.171 1.00 94.81 277 SER A CA 1
ATOM 2134 C C . SER A 1 277 ? 19.427 5.924 -11.000 1.00 94.81 277 SER A C 1
ATOM 2136 O O . SER A 1 277 ? 19.051 6.556 -11.982 1.00 94.81 277 SER A O 1
ATOM 2138 N N . PHE A 1 278 ? 19.397 6.416 -9.771 1.00 94.38 278 PHE A N 1
ATOM 2139 C CA . PHE A 1 278 ? 18.903 7.755 -9.451 1.00 94.38 278 PHE A CA 1
ATOM 2140 C C . PHE A 1 278 ? 19.594 8.287 -8.197 1.00 94.38 278 PHE A C 1
ATOM 2142 O O . PHE A 1 278 ? 20.267 7.529 -7.496 1.00 94.38 278 PHE A O 1
ATOM 2149 N N . THR A 1 279 ? 19.403 9.567 -7.913 1.00 92.00 279 THR A N 1
ATOM 2150 C CA . THR A 1 279 ? 19.872 10.227 -6.694 1.00 92.00 279 THR A CA 1
ATOM 2151 C C . THR A 1 279 ? 18.659 10.654 -5.881 1.00 92.00 279 THR A C 1
ATOM 2153 O O . THR A 1 279 ? 17.658 11.082 -6.443 1.00 92.00 279 THR A O 1
ATOM 2156 N N . VAL A 1 280 ? 18.701 10.485 -4.564 1.00 91.19 280 VAL A N 1
ATOM 2157 C CA . VAL A 1 280 ? 17.708 11.067 -3.656 1.00 91.19 280 VAL A CA 1
ATOM 2158 C C . VAL A 1 280 ? 18.353 12.280 -3.015 1.00 91.19 280 VAL A C 1
ATOM 2160 O O . VAL A 1 280 ? 19.352 12.123 -2.313 1.00 91.19 280 VAL A O 1
ATOM 2163 N N . ASP A 1 281 ? 17.823 13.469 -3.282 1.00 88.62 281 ASP A N 1
ATOM 2164 C CA . ASP A 1 281 ? 18.369 14.712 -2.742 1.00 88.62 281 ASP A CA 1
ATOM 2165 C C . ASP A 1 281 ? 18.100 14.860 -1.229 1.00 88.62 281 ASP A C 1
ATOM 2167 O O . ASP A 1 281 ? 17.350 14.095 -0.612 1.00 88.62 281 ASP A O 1
ATOM 2171 N N . GLN A 1 282 ? 18.704 15.868 -0.603 1.00 84.75 282 GLN A N 1
ATOM 2172 C CA . GLN A 1 282 ? 18.486 16.206 0.812 1.00 84.75 282 GLN A CA 1
ATOM 2173 C C . GLN A 1 282 ? 17.024 16.532 1.184 1.00 84.75 282 GLN A C 1
ATOM 2175 O O . GLN A 1 282 ? 16.667 16.524 2.362 1.00 84.75 282 GLN A O 1
ATOM 2180 N N . PHE A 1 283 ? 16.167 16.839 0.206 1.00 84.62 283 PHE A N 1
ATOM 2181 C CA . PHE A 1 283 ? 14.740 17.114 0.397 1.00 84.62 283 PHE A CA 1
ATOM 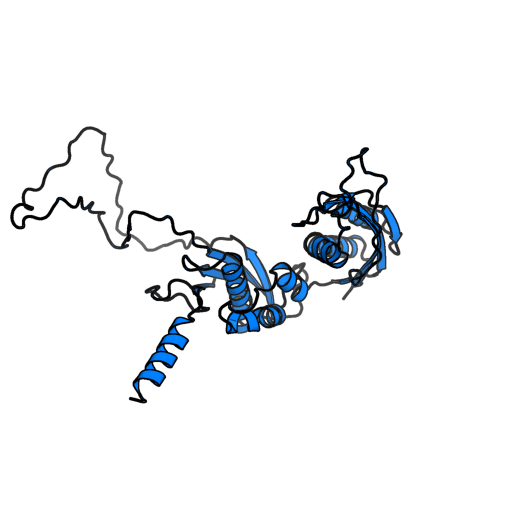2182 C C . PHE A 1 283 ? 13.857 15.883 0.131 1.00 84.62 283 PHE A C 1
ATOM 2184 O O . PHE A 1 283 ? 12.631 15.972 0.276 1.00 84.62 283 PHE A O 1
ATOM 2191 N N . GLY A 1 284 ? 14.472 14.760 -0.250 1.00 87.69 284 GLY A N 1
ATOM 2192 C CA . GLY A 1 284 ? 13.831 13.488 -0.547 1.00 87.69 284 GLY A CA 1
ATOM 2193 C C . GLY A 1 284 ? 13.342 13.332 -1.981 1.00 87.69 284 GLY A C 1
ATOM 2194 O O . GLY A 1 284 ? 12.710 12.322 -2.290 1.00 87.69 284 GLY A O 1
ATOM 2195 N N . TRP A 1 285 ? 13.595 14.290 -2.870 1.00 91.06 285 TRP A N 1
ATOM 2196 C CA . TRP A 1 285 ? 13.232 14.147 -4.275 1.00 91.06 285 TRP A CA 1
ATOM 2197 C C . TRP A 1 285 ? 14.166 13.177 -4.978 1.00 91.06 285 TRP A C 1
ATOM 2199 O O . TRP A 1 285 ? 15.385 13.237 -4.831 1.00 91.06 285 TRP A O 1
ATOM 2209 N N . VAL A 1 286 ? 13.577 12.307 -5.790 1.00 92.56 286 VAL A N 1
ATOM 2210 C CA . VAL A 1 286 ? 14.330 11.481 -6.727 1.00 92.56 286 VAL A CA 1
ATOM 2211 C C . VAL A 1 286 ? 14.727 12.340 -7.930 1.00 92.56 286 VAL A C 1
ATOM 2213 O O . VAL A 1 286 ? 13.874 12.785 -8.698 1.00 92.56 286 VAL A O 1
ATOM 2216 N N . THR A 1 287 ? 16.025 12.550 -8.111 1.00 91.62 287 THR A N 1
ATOM 2217 C CA . THR A 1 287 ? 16.632 13.286 -9.224 1.00 91.62 287 THR A CA 1
ATOM 2218 C C . THR A 1 287 ? 17.534 12.376 -10.056 1.00 91.62 287 THR A C 1
ATOM 2220 O O . THR A 1 287 ? 17.813 11.231 -9.690 1.00 91.62 287 THR A O 1
ATOM 2223 N N . ASP A 1 288 ? 17.954 12.868 -11.225 1.00 90.69 288 ASP A N 1
ATOM 2224 C CA . ASP A 1 288 ? 18.944 12.214 -12.093 1.00 90.69 288 ASP A CA 1
ATOM 2225 C C . ASP A 1 288 ? 18.615 10.746 -12.430 1.00 90.69 288 ASP A C 1
ATOM 2227 O O . ASP A 1 288 ? 19.495 9.895 -12.596 1.00 90.69 288 ASP A O 1
ATOM 2231 N N . CYS A 1 289 ? 17.317 10.438 -12.540 1.00 93.62 289 CYS A N 1
ATOM 2232 C CA . CYS A 1 289 ? 16.840 9.083 -12.766 1.00 93.62 289 CYS A CA 1
ATOM 2233 C C . CYS A 1 289 ? 17.109 8.636 -14.207 1.00 93.62 289 CYS A C 1
ATOM 2235 O O . CYS A 1 289 ? 16.537 9.155 -15.173 1.00 93.62 289 CYS A O 1
ATOM 2237 N N . ARG A 1 290 ? 17.950 7.612 -14.344 1.00 94.44 290 ARG A N 1
ATOM 2238 C CA . ARG A 1 290 ? 18.352 7.000 -15.612 1.00 94.44 290 ARG A CA 1
ATOM 2239 C C . ARG A 1 290 ? 18.046 5.508 -15.641 1.00 94.44 290 ARG A C 1
ATOM 2241 O O . ARG A 1 290 ? 18.118 4.812 -14.628 1.00 94.44 290 ARG A O 1
ATOM 2248 N N . ILE A 1 291 ? 17.757 5.011 -16.838 1.00 95.31 291 ILE A N 1
ATOM 2249 C CA . ILE A 1 291 ? 17.588 3.582 -17.106 1.00 95.31 291 ILE A CA 1
ATOM 2250 C C . ILE A 1 291 ? 18.980 2.974 -17.302 1.00 95.31 291 ILE A C 1
ATOM 2252 O O . ILE A 1 291 ? 19.722 3.400 -18.183 1.00 95.31 291 ILE A O 1
ATOM 2256 N N . VAL A 1 292 ? 19.339 1.993 -16.474 1.00 94.50 292 VAL A N 1
ATOM 2257 C CA . VAL A 1 292 ? 20.596 1.232 -16.586 1.00 94.50 292 VAL A CA 1
ATOM 2258 C C . VAL A 1 292 ? 20.423 0.088 -17.577 1.00 94.50 292 VAL A C 1
ATOM 2260 O O . VAL A 1 292 ? 21.259 -0.124 -18.451 1.00 94.50 292 VAL A O 1
ATOM 2263 N N . SER A 1 293 ? 19.320 -0.644 -17.451 1.00 93.75 293 SER A N 1
ATOM 2264 C CA . SER A 1 293 ? 18.948 -1.725 -18.356 1.00 93.75 293 SER A CA 1
ATOM 2265 C C . SER A 1 293 ? 17.443 -1.974 -18.290 1.00 93.75 293 SER A C 1
ATOM 2267 O O . SER A 1 293 ? 16.767 -1.620 -17.323 1.00 93.75 293 SER A O 1
ATOM 2269 N N . SER A 1 294 ? 16.904 -2.573 -19.347 1.00 93.25 294 SER A N 1
ATOM 2270 C CA . SER A 1 294 ? 15.519 -3.022 -19.405 1.00 93.25 294 SER A CA 1
ATOM 2271 C C . SER A 1 294 ? 15.438 -4.274 -20.264 1.00 93.25 294 SER A C 1
ATOM 2273 O O . SER A 1 294 ? 16.100 -4.370 -21.296 1.00 93.25 294 SER A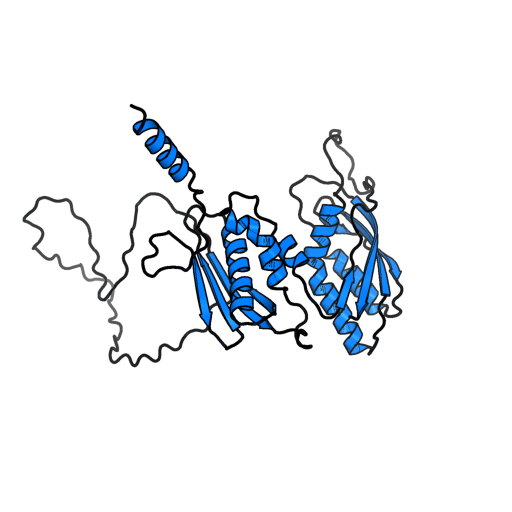 O 1
ATOM 2275 N N . SER A 1 295 ? 14.614 -5.225 -19.837 1.00 91.00 295 SER A N 1
ATOM 2276 C CA . SER A 1 295 ? 14.241 -6.396 -20.643 1.00 91.00 295 SER A CA 1
ATOM 2277 C C . SER A 1 295 ? 13.021 -6.145 -21.540 1.00 91.00 295 SER A C 1
ATOM 2279 O O . SER A 1 295 ? 12.700 -6.970 -22.394 1.00 91.00 295 SER A O 1
ATOM 2281 N N . PHE A 1 296 ? 12.337 -5.011 -21.364 1.00 87.81 296 PHE A N 1
ATOM 2282 C CA . PHE A 1 296 ? 11.168 -4.645 -22.155 1.00 87.81 296 PHE A CA 1
ATOM 2283 C C . PHE A 1 296 ? 11.577 -3.964 -23.460 1.00 87.81 296 PHE A C 1
ATOM 2285 O O . PHE A 1 296 ? 12.371 -3.025 -23.457 1.00 87.81 296 PHE A O 1
ATOM 2292 N N . SER A 1 297 ? 10.972 -4.397 -24.568 1.00 84.50 297 SER A N 1
ATOM 2293 C CA . SER A 1 297 ? 11.110 -3.756 -25.882 1.00 84.50 297 SER A CA 1
ATOM 2294 C C . SER A 1 297 ? 10.261 -2.489 -26.036 1.00 84.50 297 SER A C 1
ATOM 2296 O O . SER A 1 297 ? 10.515 -1.692 -26.935 1.00 84.50 297 SER A O 1
ATOM 2298 N N . ASP A 1 298 ? 9.250 -2.306 -25.183 1.00 86.94 298 ASP A N 1
ATOM 2299 C CA . ASP A 1 298 ? 8.384 -1.125 -25.169 1.00 86.94 298 ASP A CA 1
ATOM 2300 C C . ASP A 1 298 ? 9.102 0.056 -24.496 1.00 86.94 298 ASP A C 1
ATOM 2302 O O . ASP A 1 298 ? 9.147 0.183 -23.269 1.00 86.94 298 ASP A O 1
ATOM 2306 N N . ALA A 1 299 ? 9.672 0.937 -25.318 1.00 89.12 299 ALA A N 1
ATOM 2307 C CA . ALA A 1 299 ? 10.366 2.130 -24.849 1.00 89.12 299 ALA A CA 1
ATOM 2308 C C . ALA A 1 299 ? 9.432 3.135 -24.150 1.00 89.12 299 ALA A C 1
ATOM 2310 O O . ALA A 1 299 ? 9.889 3.869 -23.273 1.00 89.12 299 ALA A O 1
ATOM 2311 N N . ALA A 1 300 ? 8.142 3.177 -24.508 1.00 90.12 300 ALA A N 1
ATOM 2312 C CA . ALA A 1 300 ? 7.193 4.111 -23.913 1.00 90.12 300 ALA A CA 1
ATOM 2313 C C . ALA A 1 300 ? 6.892 3.727 -22.461 1.00 90.12 300 ALA A C 1
ATOM 2315 O O . ALA A 1 300 ? 6.912 4.595 -21.587 1.00 90.12 300 ALA A O 1
ATOM 2316 N N . PHE A 1 301 ? 6.695 2.435 -22.184 1.00 90.62 301 PHE A N 1
ATOM 2317 C CA . PHE A 1 301 ? 6.536 1.933 -20.818 1.00 90.62 301 PHE A CA 1
ATOM 2318 C C . PHE A 1 301 ? 7.783 2.172 -19.962 1.00 90.62 301 PHE A C 1
ATOM 2320 O O . PHE A 1 301 ? 7.676 2.706 -18.858 1.00 90.62 301 PHE A O 1
ATOM 2327 N N . VAL A 1 302 ? 8.971 1.835 -20.473 1.00 92.38 302 VAL A N 1
ATOM 2328 C CA . VAL A 1 302 ? 10.226 1.998 -19.716 1.00 92.38 302 VAL A CA 1
ATOM 2329 C C . VAL A 1 302 ? 10.476 3.473 -19.379 1.00 92.38 302 VAL A C 1
ATOM 2331 O O . VAL A 1 302 ? 10.819 3.808 -18.243 1.00 92.38 302 VAL A O 1
ATOM 2334 N N . GLU A 1 303 ? 10.244 4.374 -20.335 1.00 94.12 303 GLU A N 1
ATOM 2335 C CA . GLU A 1 303 ? 10.383 5.815 -20.120 1.00 94.12 303 GLU A CA 1
ATOM 2336 C C . GLU A 1 303 ? 9.293 6.375 -19.191 1.00 94.12 303 GLU A C 1
ATOM 2338 O O . GLU A 1 303 ? 9.568 7.272 -18.393 1.00 94.12 303 GLU A O 1
ATOM 2343 N N . ALA A 1 304 ? 8.068 5.838 -19.235 1.00 93.44 304 ALA A N 1
ATOM 2344 C CA . ALA A 1 304 ? 7.005 6.213 -18.304 1.00 93.44 304 ALA A CA 1
ATOM 2345 C C . ALA A 1 304 ? 7.366 5.857 -16.854 1.00 93.44 304 ALA A C 1
ATOM 2347 O O . ALA A 1 304 ? 7.175 6.690 -15.966 1.00 93.44 304 ALA A O 1
ATOM 2348 N N . VAL A 1 305 ? 7.945 4.672 -16.622 1.00 94.00 305 VAL A N 1
ATOM 2349 C CA . VAL A 1 305 ? 8.449 4.257 -15.302 1.00 94.00 305 VAL A CA 1
ATOM 2350 C C . VAL A 1 305 ? 9.551 5.207 -14.828 1.00 94.00 305 VAL A C 1
ATOM 2352 O O . VAL A 1 305 ? 9.459 5.741 -13.724 1.00 94.00 305 VAL A O 1
ATOM 2355 N N . ARG A 1 306 ? 10.548 5.499 -15.674 1.00 95.56 306 ARG A N 1
ATOM 2356 C CA . ARG A 1 306 ? 11.638 6.438 -15.349 1.00 95.56 306 ARG A CA 1
ATOM 2357 C C . ARG A 1 306 ? 11.110 7.826 -14.962 1.00 95.56 306 ARG A C 1
ATOM 2359 O O . ARG A 1 306 ? 11.446 8.345 -13.902 1.00 95.56 306 ARG A O 1
ATOM 2366 N N . ARG A 1 307 ? 10.229 8.407 -15.784 1.00 93.94 307 ARG A N 1
ATOM 2367 C CA . ARG A 1 307 ? 9.610 9.724 -15.530 1.00 93.94 307 ARG A CA 1
ATOM 2368 C C . ARG A 1 307 ? 8.743 9.750 -14.283 1.00 93.94 307 ARG A C 1
ATOM 2370 O O . ARG A 1 307 ? 8.549 10.808 -13.690 1.00 93.94 307 ARG A O 1
ATOM 2377 N N . TYR A 1 308 ? 8.145 8.618 -13.927 1.00 93.62 308 TYR A N 1
ATOM 2378 C CA . TYR A 1 308 ? 7.367 8.523 -12.705 1.00 93.62 308 TYR A CA 1
ATOM 2379 C C . TYR A 1 308 ? 8.267 8.585 -11.473 1.00 93.62 308 TYR A C 1
ATOM 2381 O O . TYR A 1 308 ? 7.930 9.289 -10.525 1.00 93.62 308 TYR A O 1
ATOM 2389 N N . PHE A 1 309 ? 9.427 7.920 -11.515 1.00 93.50 309 PHE A N 1
ATOM 2390 C CA . PHE A 1 309 ? 10.394 7.953 -10.420 1.00 93.50 309 PHE A CA 1
ATOM 2391 C C . PHE A 1 309 ? 10.853 9.377 -10.098 1.00 93.50 309 PHE A C 1
ATOM 2393 O O . PHE A 1 309 ? 10.870 9.729 -8.930 1.00 93.50 309 PHE A O 1
ATOM 2400 N N . GLU A 1 310 ? 11.079 10.237 -11.094 1.00 92.69 310 GLU A N 1
ATOM 2401 C CA . GLU A 1 310 ? 11.439 11.657 -10.885 1.00 92.69 310 GLU A CA 1
ATOM 2402 C C . GLU A 1 310 ? 10.364 12.489 -10.156 1.00 92.69 310 GLU A C 1
ATOM 2404 O O . GLU A 1 310 ? 10.621 13.607 -9.716 1.00 92.69 310 GLU A O 1
ATOM 2409 N N . LYS A 1 311 ? 9.133 11.976 -10.035 1.00 91.88 311 LYS A N 1
ATOM 2410 C CA . LYS A 1 311 ? 8.040 12.636 -9.301 1.00 91.88 311 LYS A CA 1
ATOM 2411 C C . LYS A 1 311 ? 7.917 12.149 -7.860 1.00 91.88 311 LYS A C 1
ATOM 2413 O O . LYS A 1 311 ? 7.058 12.640 -7.127 1.00 91.88 311 LYS A O 1
ATOM 2418 N N . ILE A 1 312 ? 8.718 11.164 -7.464 1.00 92.12 312 ILE A N 1
ATOM 2419 C CA . ILE A 1 312 ? 8.682 10.585 -6.127 1.00 92.12 312 ILE A CA 1
ATOM 2420 C C . ILE A 1 312 ? 9.459 11.497 -5.181 1.00 92.12 312 ILE A C 1
ATOM 2422 O O . ILE A 1 312 ? 10.616 11.836 -5.424 1.00 92.12 312 ILE A O 1
ATOM 2426 N N . LYS A 1 313 ? 8.809 11.853 -4.073 1.00 90.44 313 LYS A N 1
ATOM 2427 C CA . LYS A 1 313 ? 9.434 12.528 -2.940 1.00 90.44 313 LYS A CA 1
ATOM 2428 C C . LYS A 1 313 ? 9.339 11.648 -1.709 1.00 90.44 313 LYS A C 1
ATOM 2430 O O . LYS A 1 313 ? 8.238 11.463 -1.207 1.00 90.44 313 LYS A O 1
ATOM 2435 N N . ILE A 1 314 ? 10.455 11.126 -1.230 1.00 87.75 314 ILE A N 1
ATOM 2436 C CA . ILE A 1 314 ? 10.544 10.333 -0.006 1.00 87.75 314 ILE A CA 1
ATOM 2437 C C . ILE A 1 314 ? 10.527 11.290 1.191 1.00 87.75 314 ILE A C 1
ATOM 2439 O O . ILE A 1 314 ? 11.262 12.271 1.226 1.00 87.75 314 ILE A O 1
ATOM 2443 N N . ASP A 1 315 ? 9.670 11.026 2.171 1.00 81.12 315 ASP A N 1
ATOM 2444 C CA . ASP A 1 315 ? 9.622 11.829 3.390 1.00 81.12 315 ASP A CA 1
ATOM 2445 C C . ASP A 1 315 ? 10.615 11.277 4.416 1.00 81.12 315 ASP A C 1
ATOM 2447 O O . ASP A 1 315 ? 10.705 10.068 4.618 1.00 81.12 315 ASP A O 1
ATOM 2451 N N . SER A 1 316 ? 11.344 12.168 5.087 1.00 71.81 316 SER A N 1
ATOM 2452 C CA . SER A 1 316 ? 12.193 11.825 6.225 1.00 71.81 316 SER A CA 1
ATOM 2453 C C . SER A 1 316 ? 12.105 12.895 7.303 1.00 71.81 316 SER A C 1
ATOM 2455 O O . SER A 1 316 ? 11.920 14.080 7.023 1.00 71.81 316 SER A O 1
ATOM 2457 N N . SER A 1 317 ? 12.237 12.462 8.555 1.00 60.44 317 SER A N 1
ATOM 2458 C CA . SER A 1 317 ? 12.335 13.335 9.724 1.00 60.44 317 SER A CA 1
ATOM 2459 C C . SER A 1 317 ? 13.774 13.742 10.056 1.00 60.44 317 SER A C 1
ATOM 2461 O O . SER A 1 317 ? 13.983 14.476 11.019 1.00 60.44 317 SER A O 1
ATOM 2463 N N . GLN A 1 318 ? 14.767 13.228 9.325 1.00 67.62 318 GLN A N 1
ATOM 2464 C CA . GLN A 1 318 ? 16.185 13.494 9.564 1.00 67.62 318 GLN A CA 1
ATOM 2465 C C . GLN A 1 318 ? 16.748 14.461 8.520 1.00 67.62 318 GLN A C 1
ATOM 2467 O O . GLN A 1 318 ? 16.286 14.511 7.382 1.00 67.62 318 GLN A O 1
ATOM 2472 N N . THR A 1 319 ? 17.775 15.219 8.905 1.00 61.44 319 THR A N 1
ATOM 2473 C CA . THR A 1 319 ? 18.567 16.007 7.957 1.00 61.44 319 THR A CA 1
ATOM 2474 C C . THR A 1 319 ? 19.503 15.062 7.213 1.00 61.44 319 THR A C 1
ATOM 2476 O O . THR A 1 319 ? 20.468 14.565 7.794 1.00 61.44 319 THR A O 1
ATOM 2479 N N . ILE A 1 320 ? 19.200 14.804 5.945 1.00 75.38 320 ILE A N 1
ATOM 2480 C CA . ILE A 1 320 ? 19.893 13.819 5.113 1.00 75.38 320 ILE A CA 1
ATOM 2481 C C . ILE A 1 320 ? 20.609 14.533 3.962 1.00 75.38 320 ILE A C 1
ATOM 2483 O O . ILE A 1 320 ? 20.301 15.674 3.631 1.00 75.38 320 ILE A O 1
ATOM 2487 N N . ILE A 1 321 ? 21.603 13.877 3.381 1.00 81.69 321 ILE A N 1
ATOM 2488 C CA . ILE A 1 321 ? 22.358 14.342 2.212 1.00 81.69 321 ILE A CA 1
ATOM 2489 C C . ILE A 1 321 ? 21.998 13.568 0.955 1.00 81.69 321 ILE A C 1
ATOM 2491 O O . ILE A 1 321 ? 21.536 12.426 1.012 1.00 81.69 321 ILE A O 1
ATOM 2495 N N . ASP A 1 322 ? 22.342 14.162 -0.180 1.00 86.25 322 ASP A N 1
ATOM 2496 C CA . ASP A 1 322 ? 22.193 13.541 -1.485 1.00 86.25 322 ASP A CA 1
ATOM 2497 C C . ASP A 1 322 ? 22.824 12.142 -1.504 1.00 86.25 322 ASP A C 1
ATOM 2499 O O . ASP A 1 322 ? 23.981 11.931 -1.117 1.00 86.25 322 ASP A O 1
ATOM 2503 N N . THR A 1 323 ? 22.024 11.159 -1.902 1.00 87.69 323 THR A N 1
ATOM 2504 C CA . THR A 1 323 ? 22.382 9.743 -1.851 1.00 87.69 323 THR A CA 1
ATOM 2505 C C . THR A 1 323 ? 22.068 9.085 -3.186 1.00 87.69 323 THR A C 1
ATOM 2507 O O . THR A 1 323 ? 20.915 9.008 -3.601 1.00 87.69 323 THR A O 1
ATOM 2510 N N . ASP A 1 324 ? 23.099 8.587 -3.858 1.00 90.69 324 ASP A N 1
ATOM 2511 C CA . ASP A 1 324 ? 22.976 7.838 -5.099 1.00 90.69 324 ASP A CA 1
ATOM 2512 C C . ASP A 1 324 ? 22.528 6.405 -4.816 1.00 90.69 324 ASP A C 1
ATOM 2514 O O . ASP A 1 324 ? 23.083 5.705 -3.964 1.00 90.69 324 ASP A O 1
ATOM 2518 N N . VAL A 1 325 ? 21.562 5.947 -5.604 1.00 91.38 325 VAL A N 1
ATOM 2519 C CA . VAL A 1 325 ? 21.007 4.597 -5.579 1.00 91.38 325 VAL A CA 1
ATOM 2520 C C . VAL A 1 325 ? 21.259 3.948 -6.942 1.00 91.38 325 VAL A C 1
ATOM 2522 O O . VAL A 1 325 ? 20.499 4.156 -7.895 1.00 91.38 325 VAL A O 1
ATOM 2525 N N . PRO A 1 326 ? 22.357 3.192 -7.104 1.00 91.69 326 PRO A N 1
ATOM 2526 C CA . PRO A 1 326 ? 22.607 2.443 -8.325 1.00 91.69 326 PRO A CA 1
ATOM 2527 C C . PRO A 1 326 ? 21.862 1.106 -8.344 1.00 91.69 326 PRO A C 1
ATOM 2529 O O . PRO A 1 326 ? 21.693 0.443 -7.325 1.00 91.69 326 PRO A O 1
ATOM 2532 N N . ASN A 1 327 ? 21.512 0.660 -9.550 1.00 90.56 327 ASN A N 1
ATOM 2533 C CA . ASN A 1 327 ? 20.994 -0.681 -9.838 1.00 90.56 327 ASN A CA 1
ATOM 2534 C C . ASN A 1 327 ? 19.692 -1.063 -9.110 1.00 90.56 327 ASN A C 1
ATOM 2536 O O . ASN A 1 327 ? 19.462 -2.235 -8.801 1.00 90.56 327 ASN A O 1
ATOM 2540 N N . PHE A 1 328 ? 18.805 -0.095 -8.890 1.00 93.06 328 PHE A N 1
ATOM 2541 C CA . PHE A 1 328 ? 17.476 -0.340 -8.346 1.00 93.06 328 PHE A CA 1
ATOM 2542 C C . PHE A 1 328 ? 16.640 -1.138 -9.354 1.00 93.06 328 PHE A C 1
ATOM 2544 O O . PHE A 1 328 ? 16.200 -0.601 -10.370 1.00 93.06 328 PHE A O 1
ATOM 2551 N N . THR A 1 329 ? 16.463 -2.436 -9.105 1.00 94.00 329 THR A N 1
ATOM 2552 C CA . THR A 1 329 ? 15.856 -3.360 -10.073 1.00 94.00 329 THR A CA 1
ATOM 2553 C C . THR A 1 329 ? 14.424 -3.695 -9.688 1.00 94.00 329 THR A C 1
ATOM 2555 O O . THR A 1 329 ? 14.183 -4.303 -8.650 1.00 94.00 329 THR A O 1
ATOM 2558 N N . LEU A 1 330 ? 13.490 -3.322 -10.557 1.00 93.94 330 LEU A N 1
ATOM 2559 C CA . LEU A 1 330 ? 12.088 -3.716 -10.500 1.00 93.94 330 LEU A CA 1
ATOM 2560 C C . LEU A 1 330 ? 11.880 -4.957 -11.362 1.00 93.94 330 LEU A C 1
ATOM 2562 O O . LEU A 1 330 ? 12.333 -4.978 -12.507 1.00 93.94 330 LEU A O 1
ATOM 2566 N N . THR A 1 331 ? 11.165 -5.951 -10.844 1.00 93.00 331 THR A N 1
ATOM 2567 C CA . THR A 1 331 ? 10.752 -7.136 -11.610 1.00 93.00 331 THR A CA 1
ATOM 2568 C C . THR A 1 331 ? 9.236 -7.182 -11.692 1.00 93.00 331 THR A C 1
ATOM 2570 O O . THR A 1 331 ? 8.557 -7.032 -10.686 1.00 93.00 331 THR A O 1
ATOM 2573 N N . PHE A 1 332 ? 8.706 -7.383 -12.892 1.00 92.06 332 PHE A N 1
ATOM 2574 C CA . PHE A 1 332 ? 7.281 -7.444 -13.182 1.00 92.06 332 PHE A CA 1
ATOM 2575 C C . PHE A 1 332 ? 6.956 -8.840 -13.700 1.00 92.06 332 PHE A C 1
ATOM 2577 O O . PHE A 1 332 ? 7.545 -9.288 -14.689 1.00 92.06 332 PHE A O 1
ATOM 2584 N N . ALA A 1 333 ? 6.003 -9.513 -13.069 1.00 87.38 333 ALA A N 1
ATOM 2585 C CA . ALA A 1 333 ? 5.540 -10.829 -13.470 1.00 87.38 333 ALA A CA 1
ATOM 2586 C C . ALA A 1 333 ? 4.012 -10.826 -13.654 1.00 87.38 333 ALA A C 1
ATOM 2588 O O . ALA A 1 333 ? 3.289 -10.291 -12.809 1.00 87.38 333 ALA A O 1
ATOM 2589 N N . PRO A 1 334 ? 3.495 -11.401 -14.756 1.00 81.25 334 PRO A N 1
ATOM 2590 C CA . PRO A 1 334 ? 2.082 -11.749 -14.831 1.00 81.25 334 PRO A CA 1
ATOM 2591 C C . PRO A 1 334 ? 1.789 -12.850 -13.799 1.00 81.25 334 PRO A C 1
ATOM 2593 O O . PRO A 1 334 ? 2.624 -13.735 -13.602 1.00 81.25 334 PRO A O 1
ATOM 2596 N N . THR A 1 335 ? 0.628 -12.786 -13.151 1.00 66.56 335 THR A N 1
ATOM 2597 C CA . THR A 1 335 ? 0.173 -13.847 -12.236 1.00 66.56 335 THR A CA 1
ATOM 2598 C C . THR A 1 335 ? -0.435 -15.018 -12.991 1.00 66.56 335 THR A C 1
ATOM 2600 O O . THR A 1 335 ? -1.004 -14.775 -14.087 1.00 66.56 335 THR A O 1
#

Radius of gyration: 28.58 Å; Cα contacts (8 Å, |Δi|>4): 502; chains: 1; bounding box: 80×60×84 Å

Sequence (335 aa):
MKLSVRVLILSLLLALCSCATPYQKQGILNLAGGGFGEKAITDHKYWVYFNGNGYAQKEHVLNLWLYRCAELTLEKGFQYLVIHPGEKPPAQSSSIDSQWRWTPAVATPGEAPAIRRDAALHGAAPVTAMPVRGGGYSYYYVPGTTIQTWNASGTVDMYQAPLPDDVLWAMDARRVIASLQAYKDSNGAQPAPSMSDVALGAFVAHEQIDFPVAPFPTFRNVAHMQPQPPSFDSLTAWDSADILTGIRERALITLHAMFRARRTIENLSNGGSITLSFTVDQFGWVTDCRIVSSSFSDAAFVEAVRRYFEKIKIDSSQTIIDTDVPNFTLTFAPT

Nearest PDB structures (foldseek):
  7zc8-assembly1_B  TM=6.887E-01  e=2.296E-03  Pectobacterium carotovorum
  2gsk-assembly1_B  TM=6.542E-01  e=5.440E-03  Escherichia coli
  6i97-assembly1_E  TM=6.855E-01  e=2.722E-02  Pseudomonas aeruginosa
  2x9a-assembly1_D  TM=5.556E-01  e=9.108E-02  Escherichia coli
  6sly-assembly1_A  TM=4.248E-01  e=3.054E-02  Helicobacter pylori

pLDDT: mean 74.14, std 21.59, range [24.48, 97.88]

Secondary structure (DSSP, 8-state):
--HHHHHHHHHHHHHT--SSPPS-B--TT-TTS-EEEEEESSSSEEEEEEE--TT--HHHHHHHHHHHHHHHHHHTT--EEEEEETPPPP------------PPP---TTPPPPPPS---SS----------SSS-------TT------EEEEEEEEEPSSPPTT--EEEEHHHHHHHHHHHHHTTT-SPPPPHHHHHHHHEEESEEEEPPPSS---EE--TTPPS--S--TTPEEPPHHHHHHHHHHHHHHHHHHHHHHHHHHH-----EEEEEEEEE-TTSBEEEEEEEEES-S-HHHHHHHHHHHTT-B---SS-EE-EEEEEEEEEEEE-

Foldseek 3Di:
DVVVVVVVVVVVVVVPPDLWQAADDQDPVNPSAWYKDWDDPDLQKIKIKTWIHLRHDQLLRVLSRLLVLLVVLVVSVFFWKDWDWPDDRPPPPPPPPPPDDDDDDDDDPDDDDDDDDPPPDDPDDDDPDDDDPDDDDDDPPDPDDDRDIYMIITMMGTHHPPDDPPDFKTFGSVLSCVQCVVCNVCSNPDPRDDPLVSCLRRIDGQKDKDWDDPPDDKDFDPPPDD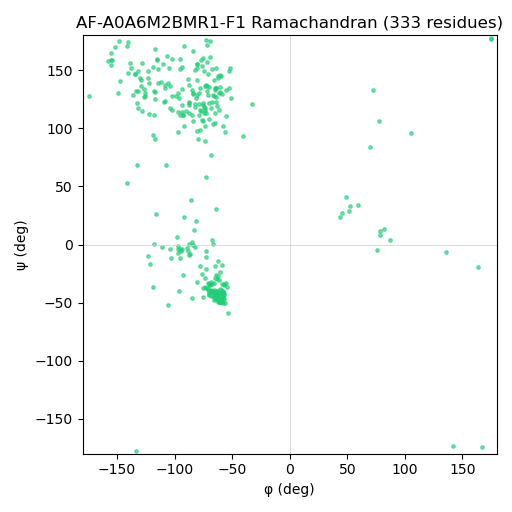DDDDPPPFAAADGSVLLRSQCCSQCVSVLSVLVVVCCVPVVDQDKWKWWWKFKQAQQQATHPIDTPDIPDPPPVSNVVSSVSSRVGGRDDPDRHHIMIGGGGMMIMHRD

Organism: NCBI:txid1396819